Protein AF-A0A927TUS0-F1 (afdb_monomer)

Structure (mmCIF, N/CA/C/O backbone):
data_AF-A0A927TUS0-F1
#
_entry.id   AF-A0A927TUS0-F1
#
loop_
_atom_site.group_PDB
_atom_site.id
_atom_site.type_symbol
_atom_site.label_atom_id
_atom_site.label_alt_id
_atom_site.label_comp_id
_atom_site.label_asym_id
_atom_site.label_entity_id
_atom_site.label_seq_id
_atom_site.pdbx_PDB_ins_code
_atom_site.Cartn_x
_atom_site.Cartn_y
_atom_site.Cartn_z
_atom_site.occupancy
_atom_site.B_iso_or_equiv
_atom_site.auth_seq_id
_atom_site.auth_comp_id
_atom_site.auth_asym_id
_atom_site.auth_atom_id
_atom_site.pdbx_PDB_model_num
ATOM 1 N N . MET A 1 1 ? 48.363 50.286 30.017 1.00 41.25 1 MET A N 1
ATOM 2 C CA . MET A 1 1 ? 48.767 49.028 30.681 1.00 41.25 1 MET A CA 1
ATOM 3 C C . MET A 1 1 ? 47.650 48.026 30.385 1.00 41.25 1 MET A C 1
ATOM 5 O O . MET A 1 1 ? 46.526 48.368 30.711 1.00 41.25 1 MET A O 1
ATOM 9 N N . LYS A 1 2 ? 47.806 46.929 29.614 1.00 38.94 2 LYS A N 1
ATOM 10 C CA . LYS A 1 2 ? 48.959 46.005 29.421 1.00 38.94 2 LYS A CA 1
ATOM 11 C C . LYS A 1 2 ? 49.499 45.552 30.784 1.00 38.94 2 LYS A C 1
ATOM 13 O O . LYS A 1 2 ? 49.873 46.431 31.549 1.00 38.94 2 LYS A O 1
ATOM 18 N N . ILE A 1 3 ? 49.524 44.276 31.170 1.00 37.28 3 ILE A N 1
ATOM 19 C CA . ILE A 1 3 ? 49.937 43.021 30.487 1.00 37.28 3 ILE A CA 1
ATOM 20 C C . ILE A 1 3 ? 48.957 41.899 30.956 1.00 37.28 3 ILE A C 1
ATOM 22 O O . ILE A 1 3 ? 48.516 41.985 32.097 1.00 37.28 3 ILE A O 1
ATOM 26 N N . GLU A 1 4 ? 48.368 41.000 30.147 1.00 37.88 4 GLU A N 1
ATOM 27 C CA . GLU A 1 4 ? 48.890 39.886 29.302 1.00 37.88 4 GLU A CA 1
ATOM 28 C C . GLU A 1 4 ? 49.283 38.589 30.069 1.00 37.88 4 GLU A C 1
ATOM 30 O O . GLU A 1 4 ? 49.664 38.667 31.233 1.00 37.88 4 GLU A O 1
ATOM 35 N N . HIS A 1 5 ? 49.210 37.437 29.366 1.00 38.88 5 HIS A N 1
ATOM 36 C CA . HIS A 1 5 ? 49.518 36.031 29.754 1.00 38.88 5 HIS A CA 1
ATOM 37 C C . HIS A 1 5 ? 48.370 35.188 30.380 1.00 38.88 5 HIS A C 1
ATOM 39 O O . HIS A 1 5 ? 47.632 35.704 31.215 1.00 38.88 5 HIS A O 1
ATOM 45 N N . ASP A 1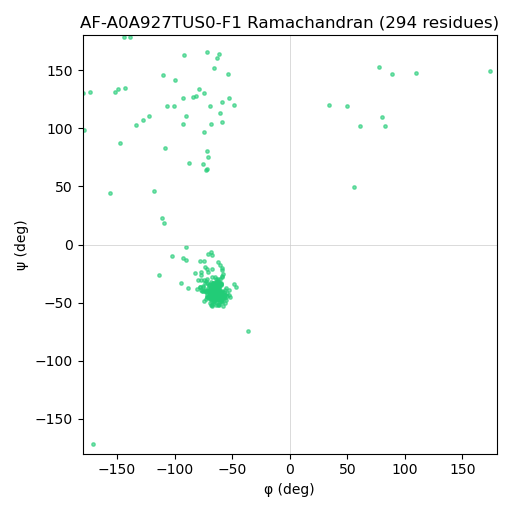 6 ? 48.235 33.858 30.193 1.00 40.72 6 ASP A N 1
ATOM 46 C CA . ASP A 1 6 ? 48.424 32.897 29.057 1.00 40.72 6 ASP A CA 1
ATOM 47 C C . ASP A 1 6 ? 48.223 31.450 29.608 1.00 40.72 6 ASP A C 1
ATOM 49 O O . ASP A 1 6 ? 48.529 31.228 30.777 1.00 40.72 6 ASP A O 1
ATOM 53 N N . VAL A 1 7 ? 47.752 30.377 28.940 1.00 39.56 7 VAL A N 1
ATOM 54 C CA . VAL A 1 7 ? 47.061 30.085 27.647 1.00 39.56 7 VAL A CA 1
ATOM 55 C C . VAL A 1 7 ? 45.967 29.000 27.949 1.00 39.56 7 VAL A C 1
ATOM 57 O O . VAL A 1 7 ? 45.834 28.608 29.103 1.00 39.56 7 VAL A O 1
ATOM 60 N N . ASN A 1 8 ? 45.092 28.455 27.080 1.00 34.91 8 ASN A N 1
ATOM 61 C CA . ASN A 1 8 ? 45.304 27.634 25.865 1.00 34.91 8 ASN A CA 1
ATOM 62 C C . ASN A 1 8 ? 43.925 27.276 25.230 1.00 34.91 8 ASN A C 1
ATOM 64 O O . ASN A 1 8 ? 43.075 26.751 25.953 1.00 34.91 8 ASN A O 1
ATOM 68 N N . PRO A 1 9 ? 43.683 27.462 23.915 1.00 43.25 9 PRO A N 1
ATOM 69 C CA . PRO A 1 9 ? 42.468 26.986 23.242 1.00 43.25 9 PRO A CA 1
ATOM 70 C C . PRO A 1 9 ? 42.669 25.666 22.467 1.00 43.25 9 PRO A C 1
ATOM 72 O O . PRO A 1 9 ? 43.677 25.462 21.788 1.00 43.25 9 PRO A O 1
ATOM 75 N N . ILE A 1 10 ? 41.666 24.783 22.514 1.00 35.59 10 ILE A N 1
ATOM 76 C CA . ILE A 1 10 ? 41.623 23.530 21.739 1.00 35.59 10 ILE A CA 1
ATOM 77 C C . ILE A 1 10 ? 41.321 23.842 20.264 1.00 35.59 10 ILE A C 1
ATOM 79 O O . ILE A 1 10 ? 40.367 24.552 19.954 1.00 35.59 10 ILE A O 1
ATOM 83 N N . LYS A 1 11 ? 42.122 23.288 19.346 1.00 33.72 11 LYS A N 1
ATOM 84 C CA . LYS A 1 11 ? 41.927 23.429 17.895 1.00 33.72 11 LYS A CA 1
ATOM 85 C C . LYS A 1 11 ? 40.923 22.403 17.365 1.00 33.72 11 LYS A C 1
ATOM 87 O O . LYS A 1 11 ? 41.162 21.207 17.491 1.00 33.72 11 LYS A O 1
ATOM 92 N N . LEU A 1 12 ? 39.903 22.870 16.648 1.00 32.81 12 LEU A N 1
ATOM 93 C CA . LEU A 1 12 ? 39.217 22.100 15.606 1.00 32.81 12 LEU A CA 1
ATOM 94 C C . LEU A 1 12 ? 39.059 22.996 14.374 1.00 32.81 12 LEU A C 1
ATOM 96 O O . LEU A 1 12 ? 38.229 23.899 14.346 1.00 32.81 12 LEU A O 1
ATOM 100 N N . SER A 1 13 ? 39.911 22.769 13.377 1.00 31.75 13 SER A N 1
ATOM 101 C CA . SER A 1 13 ? 39.894 23.459 12.086 1.00 31.75 13 SER A CA 1
ATOM 102 C C . SER A 1 13 ? 39.238 22.569 11.036 1.00 31.75 13 SER A C 1
ATOM 104 O O . SER A 1 13 ? 39.762 21.494 10.744 1.00 31.75 13 SER A O 1
ATOM 106 N N . GLY A 1 14 ? 38.132 23.029 10.454 1.00 30.41 14 GLY A N 1
ATOM 107 C CA . GLY A 1 14 ? 37.506 22.410 9.290 1.00 30.41 14 GLY A CA 1
ATOM 108 C C . GLY A 1 14 ? 37.407 23.409 8.143 1.00 30.41 14 GLY A C 1
ATOM 109 O O . GLY A 1 14 ? 36.618 24.344 8.222 1.00 30.41 14 GLY A O 1
ATOM 110 N N . THR A 1 15 ? 38.189 23.184 7.090 1.00 31.98 15 THR A N 1
ATOM 111 C CA . THR A 1 15 ? 38.029 23.777 5.754 1.00 31.98 15 THR A CA 1
ATOM 112 C C . THR A 1 15 ? 38.602 22.794 4.733 1.00 31.98 15 THR A C 1
ATOM 114 O O . THR A 1 15 ? 39.702 22.277 4.925 1.00 31.98 15 THR A O 1
ATOM 117 N N . GLU A 1 16 ? 37.842 22.513 3.677 1.00 35.75 16 GLU A N 1
ATOM 118 C CA . GLU A 1 16 ? 38.237 21.641 2.557 1.00 35.75 16 GLU A CA 1
ATOM 119 C C . GLU A 1 16 ? 39.303 22.331 1.669 1.00 35.75 16 GLU A C 1
ATOM 121 O O . GLU A 1 16 ? 39.507 23.544 1.796 1.00 35.75 16 GLU A O 1
ATOM 126 N N . PRO A 1 17 ? 40.005 21.597 0.778 1.00 37.69 17 PRO A N 1
ATOM 127 C CA . PRO A 1 17 ? 39.433 21.356 -0.555 1.00 37.69 17 PRO A CA 1
ATOM 128 C C . PRO A 1 17 ? 39.723 19.963 -1.167 1.00 37.69 17 PRO A C 1
ATOM 130 O O . PRO A 1 17 ? 40.400 19.115 -0.591 1.00 37.69 17 PRO A O 1
ATOM 133 N N . GLN A 1 18 ? 39.164 19.750 -2.361 1.00 33.88 18 GLN A N 1
ATOM 134 C CA . GLN A 1 18 ? 39.181 18.522 -3.170 1.00 33.88 18 GLN A CA 1
ATOM 135 C C . GLN A 1 18 ? 40.576 18.111 -3.682 1.00 33.88 18 GLN A C 1
ATOM 137 O O . GLN A 1 18 ? 41.369 18.987 -4.005 1.00 33.88 18 GLN A O 1
ATOM 142 N N . GLU A 1 19 ? 40.809 16.806 -3.913 1.00 29.05 19 GLU A N 1
ATOM 143 C CA . GLU A 1 19 ? 41.165 16.261 -5.246 1.00 29.05 19 GLU A CA 1
ATOM 144 C C . GLU A 1 19 ? 41.166 14.705 -5.298 1.00 29.05 19 GLU A C 1
ATOM 146 O O . GLU A 1 19 ? 40.601 14.047 -4.427 1.00 29.05 19 GLU A O 1
ATOM 151 N N . LYS A 1 20 ? 41.644 14.122 -6.409 1.00 33.03 20 LYS A N 1
ATOM 152 C CA . LYS A 1 20 ? 41.186 12.850 -7.006 1.00 33.03 20 LYS A CA 1
ATOM 153 C C . LYS A 1 20 ? 41.939 11.580 -6.556 1.00 33.03 20 LYS A C 1
ATOM 155 O O . LYS A 1 20 ? 43.127 11.617 -6.257 1.00 33.03 20 LYS A O 1
ATOM 160 N N . SER A 1 21 ? 41.280 10.444 -6.833 1.00 30.42 21 SER A N 1
ATOM 161 C CA . SER A 1 21 ? 41.826 9.221 -7.474 1.00 30.42 21 SER A CA 1
ATOM 162 C C . SER A 1 21 ? 42.024 7.928 -6.652 1.00 30.42 21 SER A C 1
ATOM 164 O O . SER A 1 21 ? 42.344 7.931 -5.471 1.00 30.42 21 SER A O 1
ATOM 166 N N . VAL A 1 22 ? 41.840 6.816 -7.384 1.00 37.53 22 VAL A N 1
ATOM 167 C CA . VAL A 1 22 ? 42.207 5.407 -7.123 1.00 37.53 22 VAL A CA 1
ATOM 168 C C . VAL A 1 22 ? 41.611 4.697 -5.893 1.00 37.53 22 VAL A C 1
ATOM 170 O O . VAL A 1 22 ? 42.151 4.728 -4.791 1.00 37.53 22 VAL A O 1
ATOM 173 N N . ARG A 1 23 ? 40.595 3.856 -6.145 1.00 29.20 23 ARG A N 1
ATOM 174 C CA . ARG A 1 23 ? 40.399 2.582 -5.426 1.00 29.20 23 ARG A CA 1
ATOM 175 C C . ARG A 1 23 ? 39.768 1.561 -6.384 1.00 29.20 23 ARG A C 1
ATOM 177 O O . ARG A 1 23 ? 38.582 1.630 -6.666 1.00 29.20 23 ARG A O 1
ATOM 184 N N . ALA A 1 24 ? 40.595 0.844 -7.138 1.00 30.86 24 ALA A N 1
ATOM 185 C CA . ALA A 1 24 ? 41.234 -0.420 -6.755 1.00 30.86 24 ALA A CA 1
ATOM 186 C C . ALA A 1 24 ? 40.303 -1.620 -6.972 1.00 30.86 24 ALA A C 1
ATOM 188 O O . ALA A 1 24 ? 39.420 -1.917 -6.170 1.00 30.86 24 ALA A O 1
ATOM 189 N N . GLU A 1 25 ? 40.572 -2.318 -8.072 1.00 35.88 25 GLU A N 1
ATOM 190 C CA . GLU A 1 25 ? 40.202 -3.710 -8.289 1.00 35.88 25 GLU A CA 1
ATOM 191 C C . GLU A 1 25 ? 40.699 -4.553 -7.103 1.00 35.88 25 GLU A C 1
ATOM 193 O O . GLU A 1 25 ? 41.888 -4.508 -6.794 1.00 35.88 25 GLU A O 1
ATOM 198 N N . GLN A 1 26 ? 39.814 -5.317 -6.452 1.00 35.44 26 GLN A N 1
ATOM 199 C CA . GLN A 1 26 ? 40.146 -6.541 -5.700 1.00 35.44 26 GLN A CA 1
ATOM 200 C C . GLN A 1 26 ? 38.877 -7.181 -5.115 1.00 35.44 26 GLN A C 1
ATOM 202 O O . GLN A 1 26 ? 38.383 -6.789 -4.063 1.00 35.44 26 GLN A O 1
ATOM 207 N N . SER A 1 27 ? 38.353 -8.198 -5.800 1.00 31.94 27 SER A N 1
ATOM 208 C CA . SER A 1 27 ? 37.476 -9.227 -5.207 1.00 31.94 27 SER A CA 1
ATOM 209 C C . SER A 1 27 ? 37.512 -10.528 -6.023 1.00 31.94 27 SER A C 1
ATOM 211 O O . SER A 1 27 ? 36.499 -11.169 -6.285 1.00 31.94 27 SER A O 1
ATOM 213 N N . ALA A 1 28 ? 38.720 -10.941 -6.415 1.00 36.88 28 ALA A N 1
ATOM 214 C CA . ALA A 1 28 ? 38.977 -12.282 -6.931 1.00 36.88 28 ALA A CA 1
ATOM 215 C C . ALA A 1 28 ? 39.277 -13.243 -5.764 1.00 36.88 28 ALA A C 1
ATOM 217 O O . ALA A 1 28 ? 40.416 -13.670 -5.579 1.00 36.88 28 ALA A O 1
ATOM 218 N N . GLU A 1 29 ? 38.264 -13.570 -4.956 1.00 35.31 29 GLU A N 1
ATOM 219 C CA . GLU A 1 29 ? 38.376 -14.656 -3.975 1.00 35.31 29 GLU A CA 1
ATOM 220 C C . GLU A 1 29 ? 37.926 -15.985 -4.588 1.00 35.31 29 GLU A C 1
ATOM 222 O O . GLU A 1 29 ? 36.751 -16.227 -4.867 1.00 35.31 29 GLU A O 1
ATOM 227 N N . ASN A 1 30 ? 38.902 -16.870 -4.789 1.00 39.16 30 ASN A N 1
ATOM 228 C CA . ASN A 1 30 ? 38.675 -18.239 -5.228 1.00 39.16 30 ASN A CA 1
ATOM 229 C C . ASN A 1 30 ? 37.989 -19.046 -4.117 1.00 39.16 30 ASN A C 1
ATOM 231 O O . ASN A 1 30 ? 38.590 -19.286 -3.071 1.00 39.16 30 ASN A O 1
ATOM 235 N N . ASN A 1 31 ? 36.789 -19.566 -4.377 1.00 37.75 31 ASN A N 1
ATOM 236 C CA . ASN A 1 31 ? 36.214 -20.640 -3.569 1.00 37.75 31 ASN A CA 1
ATOM 237 C C . ASN A 1 31 ? 35.783 -21.809 -4.464 1.00 37.75 31 ASN A C 1
ATOM 239 O O . ASN A 1 31 ? 34.797 -21.732 -5.200 1.00 37.75 31 ASN A O 1
ATOM 243 N N . SER A 1 32 ? 36.550 -22.898 -4.410 1.00 43.59 32 SER A N 1
ATOM 244 C CA . SER A 1 32 ? 36.347 -24.126 -5.180 1.00 43.59 32 SER A CA 1
ATOM 245 C C . SER A 1 32 ? 35.196 -24.973 -4.620 1.00 43.59 32 SER A C 1
ATOM 247 O O . SER A 1 32 ? 35.382 -26.069 -4.095 1.00 43.59 32 SER A O 1
ATOM 249 N N . GLY A 1 33 ? 33.967 -24.477 -4.767 1.00 37.91 33 GLY A N 1
ATOM 250 C CA . GLY A 1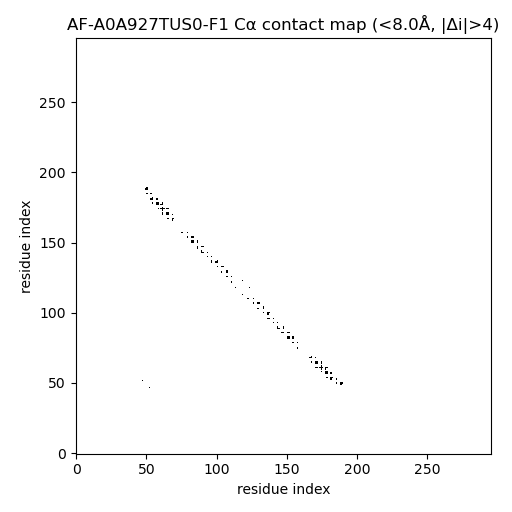 33 ? 32.740 -25.215 -4.469 1.00 37.91 33 GLY A CA 1
ATOM 251 C C . GLY A 1 33 ? 32.021 -25.626 -5.751 1.00 37.91 33 GLY A C 1
ATOM 252 O O . GLY A 1 33 ? 31.588 -24.763 -6.509 1.00 37.91 33 GLY A O 1
ATOM 253 N N . ASN A 1 34 ? 31.848 -26.932 -5.979 1.00 51.28 34 ASN A N 1
ATOM 254 C CA . ASN A 1 34 ? 31.237 -27.500 -7.190 1.00 51.28 34 ASN A CA 1
ATOM 255 C C . ASN A 1 34 ? 29.706 -27.268 -7.252 1.00 51.28 34 ASN A C 1
ATOM 257 O O . ASN A 1 34 ? 28.903 -28.197 -7.164 1.00 51.28 34 ASN A O 1
ATOM 261 N N . LYS A 1 35 ? 29.290 -26.002 -7.359 1.00 48.16 35 LYS A N 1
ATOM 262 C CA . LYS A 1 35 ? 27.913 -25.584 -7.636 1.00 48.16 35 LYS A CA 1
ATOM 263 C C . LYS A 1 35 ? 27.760 -25.411 -9.143 1.00 48.16 35 LYS A C 1
ATOM 265 O O . LYS A 1 35 ? 28.489 -24.633 -9.749 1.00 48.16 35 LYS A O 1
ATOM 270 N N . LYS A 1 36 ? 26.768 -26.080 -9.739 1.00 55.09 36 LYS A N 1
ATOM 271 C CA . LYS A 1 36 ? 26.315 -25.763 -11.101 1.00 55.09 36 LYS A CA 1
ATOM 272 C C . LYS A 1 36 ? 25.861 -24.304 -11.115 1.00 55.09 36 LYS A C 1
ATOM 274 O O . LYS A 1 36 ? 24.800 -23.997 -10.575 1.00 55.09 36 LYS A O 1
ATOM 279 N N . ILE A 1 37 ? 26.662 -23.415 -11.698 1.00 58.50 37 ILE A N 1
ATOM 280 C CA . ILE A 1 37 ? 26.290 -22.010 -11.833 1.00 58.50 37 ILE A CA 1
ATOM 281 C C . ILE A 1 37 ? 25.246 -21.928 -12.945 1.00 58.50 37 ILE A C 1
ATOM 283 O O . ILE A 1 37 ? 25.570 -21.918 -14.131 1.00 58.50 37 ILE A O 1
ATOM 287 N N . SER A 1 38 ? 23.972 -21.906 -12.560 1.00 61.09 38 SER A N 1
ATOM 288 C CA . SER A 1 38 ? 22.878 -21.551 -13.456 1.00 61.09 38 SER A CA 1
ATOM 289 C C . SER A 1 38 ? 22.947 -20.049 -13.733 1.00 61.09 38 SER A C 1
ATOM 291 O O . SER A 1 38 ? 22.253 -19.257 -13.095 1.00 61.09 38 SER A O 1
ATOM 293 N N . PHE A 1 39 ? 23.827 -19.651 -14.652 1.00 50.50 39 PHE A N 1
ATOM 294 C CA . PHE A 1 39 ? 23.873 -18.283 -15.153 1.00 50.50 39 PHE A CA 1
ATOM 295 C C . PHE A 1 39 ? 22.531 -17.958 -15.816 1.00 50.50 39 PHE A C 1
ATOM 297 O O . PHE A 1 39 ? 22.171 -18.540 -16.840 1.00 50.50 39 PHE A O 1
ATOM 304 N N . PHE A 1 40 ? 21.779 -17.031 -15.224 1.00 57.44 40 PHE A N 1
ATOM 305 C CA . PHE A 1 40 ? 20.583 -16.485 -15.851 1.00 57.44 40 PHE A CA 1
ATOM 306 C C . PHE A 1 40 ? 21.011 -15.647 -17.061 1.00 57.44 40 PHE A C 1
ATOM 308 O O . PHE A 1 40 ? 21.507 -14.530 -16.912 1.00 57.44 40 PHE A O 1
ATOM 315 N N . ALA A 1 41 ? 20.833 -16.199 -18.263 1.00 58.69 41 ALA A N 1
ATOM 316 C CA . ALA A 1 41 ? 21.299 -15.589 -19.509 1.00 58.69 41 ALA A CA 1
ATOM 317 C C . ALA A 1 41 ? 20.689 -14.201 -19.792 1.00 58.69 41 ALA A C 1
ATOM 319 O O . ALA A 1 41 ? 21.261 -13.433 -20.557 1.00 58.69 41 ALA A O 1
ATOM 320 N N . GLY A 1 42 ? 19.576 -13.845 -19.137 1.00 56.03 42 GLY A N 1
ATOM 321 C CA . GLY A 1 42 ? 18.969 -12.516 -19.236 1.00 56.03 42 GLY A CA 1
ATOM 322 C C . GLY A 1 42 ? 19.776 -11.376 -18.597 1.00 56.03 42 GLY A C 1
ATOM 323 O O . GLY A 1 42 ? 19.389 -10.229 -18.773 1.00 56.03 42 GLY A O 1
ATOM 324 N N . ASN A 1 43 ? 20.880 -11.660 -17.889 1.00 53.31 43 ASN A N 1
ATOM 325 C CA . ASN A 1 43 ? 21.802 -10.639 -17.362 1.00 53.31 43 ASN A CA 1
ATOM 326 C C . ASN A 1 43 ? 23.166 -10.615 -18.089 1.00 53.31 43 ASN A C 1
ATOM 328 O O . ASN A 1 43 ? 24.161 -10.129 -17.551 1.00 53.31 43 ASN A O 1
ATOM 332 N N . LEU A 1 44 ? 23.246 -11.186 -19.296 1.00 57.62 44 LEU A N 1
ATOM 333 C CA . LEU A 1 44 ? 24.443 -11.121 -20.134 1.00 57.62 44 LEU A CA 1
ATOM 334 C C . LEU A 1 44 ? 24.332 -9.923 -21.087 1.00 57.62 44 LEU A C 1
ATOM 336 O O . LEU A 1 44 ? 23.627 -9.984 -22.093 1.00 57.62 44 LEU A O 1
ATOM 340 N N . ASN A 1 45 ? 25.059 -8.843 -20.784 1.00 53.88 45 ASN A N 1
ATOM 341 C CA . ASN A 1 45 ? 25.164 -7.654 -21.640 1.00 53.88 45 ASN A CA 1
ATOM 342 C C . ASN A 1 45 ? 26.034 -7.917 -22.885 1.00 53.88 45 ASN A C 1
ATOM 344 O O . ASN A 1 45 ? 27.071 -7.285 -23.090 1.00 53.88 45 ASN A O 1
ATOM 348 N N . PHE A 1 46 ? 25.590 -8.826 -23.754 1.00 48.31 46 PHE A N 1
ATOM 349 C CA . PHE A 1 46 ? 26.109 -8.976 -25.113 1.00 48.31 46 PHE A CA 1
ATOM 350 C C . PHE A 1 46 ? 25.659 -7.790 -25.979 1.00 48.31 46 PHE A C 1
ATOM 352 O O . PHE A 1 46 ? 24.739 -7.914 -26.778 1.00 48.31 46 PHE A O 1
ATOM 359 N N . GLY A 1 47 ? 26.282 -6.625 -25.780 1.00 53.06 47 GLY A N 1
ATOM 360 C CA . GLY A 1 47 ? 26.116 -5.461 -26.655 1.00 53.06 47 GLY A CA 1
ATOM 361 C C . GLY A 1 47 ? 24.668 -4.997 -26.840 1.00 53.06 47 GLY A C 1
ATOM 362 O O . GLY A 1 47 ? 24.252 -4.799 -27.975 1.00 53.06 47 GLY A O 1
ATOM 363 N N . GLN A 1 48 ? 23.906 -4.826 -25.750 1.00 59.31 48 GLN A N 1
ATOM 364 C CA . GLN A 1 48 ? 22.535 -4.291 -25.809 1.00 59.31 48 GLN A CA 1
ATOM 365 C C . GLN A 1 48 ? 22.474 -3.015 -26.658 1.00 59.31 48 GLN A C 1
ATOM 367 O O . GLN A 1 48 ? 23.118 -2.008 -26.325 1.00 59.31 48 GLN A O 1
ATOM 372 N N . SER A 1 49 ? 21.663 -3.070 -27.717 1.00 77.31 49 SER A N 1
ATOM 373 C CA . SER A 1 49 ? 21.389 -1.941 -28.610 1.00 77.31 49 SER A CA 1
ATOM 374 C C . SER A 1 49 ? 20.740 -0.778 -27.848 1.00 77.31 49 SER A C 1
ATOM 376 O O . SER A 1 49 ? 20.222 -0.959 -26.736 1.00 77.31 49 SER A O 1
ATOM 378 N N . ARG A 1 50 ? 20.721 0.439 -28.417 1.00 82.81 50 ARG A N 1
ATOM 379 C CA . ARG A 1 50 ? 19.966 1.550 -27.799 1.00 82.81 50 ARG A CA 1
ATOM 380 C C . ARG A 1 50 ? 18.475 1.197 -27.725 1.00 82.81 50 ARG A C 1
ATOM 382 O O . ARG A 1 50 ? 17.822 1.538 -26.742 1.00 82.81 50 ARG A O 1
ATOM 389 N N . VAL A 1 51 ? 17.984 0.425 -28.697 1.00 86.12 51 VAL A N 1
ATOM 390 C CA . VAL A 1 51 ? 16.634 -0.160 -28.741 1.00 86.12 51 VAL A CA 1
ATOM 391 C C . VAL A 1 51 ? 16.343 -1.069 -27.543 1.00 86.12 51 VAL A C 1
ATOM 393 O O . VAL A 1 51 ? 15.295 -0.926 -26.913 1.00 86.12 51 VAL A O 1
ATOM 396 N N . ASP A 1 52 ? 17.250 -1.986 -27.193 1.00 87.56 52 ASP A N 1
ATOM 397 C CA . ASP A 1 52 ? 17.049 -2.896 -26.056 1.00 87.56 52 ASP A CA 1
ATOM 398 C C . ASP A 1 52 ? 17.017 -2.136 -24.730 1.00 87.56 52 ASP A C 1
ATOM 400 O O . ASP A 1 52 ? 16.160 -2.402 -23.886 1.00 87.56 52 ASP A O 1
ATOM 404 N N . LYS A 1 53 ? 17.901 -1.143 -24.574 1.00 89.19 53 LYS A N 1
ATOM 405 C CA . LYS A 1 53 ? 17.932 -0.262 -23.398 1.00 89.19 53 LYS A CA 1
ATOM 406 C C . LYS A 1 53 ? 16.646 0.545 -23.267 1.00 89.19 53 LYS A C 1
ATOM 408 O O . LYS A 1 53 ? 16.118 0.664 -22.168 1.00 89.19 53 LYS A O 1
ATOM 413 N N . GLU A 1 54 ? 16.115 1.077 -24.365 1.00 88.94 54 GLU A N 1
ATOM 414 C CA . GLU A 1 54 ? 14.868 1.847 -24.333 1.00 88.94 54 GLU A CA 1
ATOM 415 C C . GLU A 1 54 ? 13.661 0.964 -23.990 1.00 88.94 54 GLU A C 1
ATOM 417 O O . GLU A 1 54 ? 12.858 1.304 -23.120 1.00 88.94 54 GLU A O 1
ATOM 422 N N . ARG A 1 55 ? 13.593 -0.238 -24.576 1.00 90.56 55 ARG A N 1
ATOM 423 C CA . ARG A 1 55 ? 1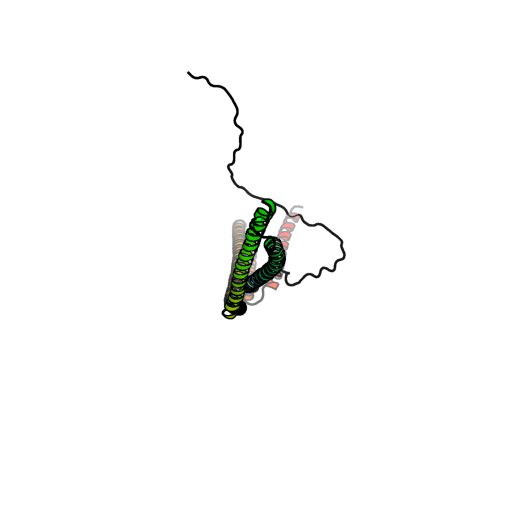2.588 -1.253 -24.228 1.00 90.56 55 ARG A CA 1
ATOM 424 C C . ARG A 1 55 ? 12.687 -1.709 -22.772 1.00 90.56 55 ARG A C 1
ATOM 426 O O . ARG A 1 55 ? 11.659 -2.015 -22.173 1.00 90.56 55 ARG A O 1
ATOM 433 N N . GLN A 1 56 ? 13.891 -1.790 -22.204 1.00 91.31 56 GLN A N 1
ATOM 434 C CA . GLN A 1 56 ? 14.094 -2.113 -20.789 1.00 91.31 56 GLN A CA 1
ATOM 435 C C . GLN A 1 56 ? 13.597 -0.988 -19.883 1.00 91.31 56 GLN A C 1
ATOM 437 O O . GLN A 1 56 ? 12.738 -1.256 -19.048 1.00 91.31 56 GLN A O 1
ATOM 442 N N . LYS A 1 57 ? 14.021 0.264 -20.109 1.00 92.12 57 LYS A N 1
ATOM 443 C CA . LYS A 1 57 ? 13.540 1.426 -19.339 1.00 92.12 57 LYS A CA 1
ATOM 444 C C . LYS A 1 57 ? 12.016 1.539 -19.345 1.00 92.12 57 LYS A C 1
ATOM 446 O O . LYS A 1 57 ? 11.418 1.776 -18.303 1.00 92.12 57 LYS A O 1
ATOM 451 N N . ALA A 1 58 ? 11.379 1.351 -20.503 1.00 94.00 58 ALA A N 1
ATOM 452 C CA . ALA A 1 58 ? 9.924 1.420 -20.620 1.00 94.00 58 ALA A CA 1
ATOM 453 C C . ALA A 1 58 ? 9.225 0.317 -19.807 1.00 94.00 58 ALA A C 1
ATOM 455 O O . ALA A 1 58 ? 8.249 0.582 -19.108 1.00 94.00 58 ALA A O 1
ATOM 456 N N . LYS A 1 59 ? 9.762 -0.911 -19.835 1.00 92.88 59 LYS A N 1
ATOM 457 C CA . LYS A 1 59 ? 9.273 -2.031 -19.013 1.00 92.88 59 LYS A CA 1
ATOM 458 C C . LYS A 1 59 ? 9.506 -1.808 -17.520 1.00 92.88 59 LYS A C 1
ATOM 460 O O . LYS A 1 59 ? 8.649 -2.173 -16.723 1.00 92.88 59 LYS A O 1
ATOM 465 N N . GLU A 1 60 ? 10.635 -1.216 -17.140 1.00 94.56 60 GLU A N 1
ATOM 466 C CA . GLU A 1 60 ? 10.933 -0.849 -15.753 1.00 94.56 60 GLU A CA 1
ATOM 467 C C . GLU A 1 60 ? 9.970 0.235 -15.257 1.00 94.56 60 GLU A C 1
ATOM 469 O O . GLU A 1 60 ? 9.330 0.033 -14.231 1.00 94.56 60 GLU A O 1
ATOM 474 N N . ALA A 1 61 ? 9.758 1.309 -16.023 1.00 94.94 61 ALA A N 1
ATOM 475 C CA . ALA A 1 61 ? 8.811 2.374 -15.689 1.00 94.94 61 ALA A CA 1
ATOM 476 C C . ALA A 1 61 ? 7.357 1.871 -15.579 1.00 94.94 61 ALA A C 1
ATOM 478 O O . ALA A 1 61 ? 6.658 2.198 -14.617 1.00 94.94 61 ALA A O 1
ATOM 479 N N . ALA A 1 62 ? 6.912 1.027 -16.518 1.00 95.31 62 ALA A N 1
ATOM 480 C CA . ALA A 1 62 ? 5.601 0.379 -16.459 1.00 95.31 62 ALA A CA 1
ATOM 481 C C . ALA A 1 62 ? 5.465 -0.517 -15.214 1.00 95.31 62 ALA A C 1
ATOM 483 O O . ALA A 1 62 ? 4.469 -0.450 -14.492 1.00 95.31 62 ALA A O 1
ATOM 484 N N . LYS A 1 63 ? 6.497 -1.314 -14.905 1.00 95.25 63 LYS A N 1
ATOM 485 C CA . LYS A 1 63 ? 6.521 -2.156 -13.706 1.00 95.25 63 LYS A CA 1
ATOM 486 C C . LYS A 1 63 ? 6.505 -1.324 -12.422 1.00 95.25 63 LYS A C 1
ATOM 488 O O . LYS A 1 63 ? 5.770 -1.667 -11.503 1.00 95.25 63 LYS A O 1
ATOM 493 N N . GLU A 1 64 ? 7.274 -0.240 -12.338 1.00 96.12 64 GLU A N 1
ATOM 494 C CA . GLU A 1 64 ? 7.301 0.640 -11.163 1.00 96.12 64 GLU A CA 1
ATOM 495 C C . GLU A 1 64 ? 5.933 1.255 -10.858 1.00 96.12 64 GLU A C 1
ATOM 497 O O . GLU A 1 64 ? 5.587 1.430 -9.686 1.00 96.12 64 GLU A O 1
ATOM 502 N N . LEU A 1 65 ? 5.147 1.567 -11.891 1.00 95.44 65 LEU A N 1
ATOM 503 C CA . LEU A 1 65 ? 3.788 2.076 -11.741 1.00 95.44 65 LEU A CA 1
ATOM 504 C C . LEU A 1 65 ? 2.862 1.021 -11.114 1.00 95.44 65 LEU A C 1
ATOM 506 O O . LEU A 1 65 ? 2.196 1.304 -10.116 1.00 95.44 65 LEU A O 1
ATOM 510 N N . VAL A 1 66 ? 2.889 -0.208 -11.635 1.00 95.12 66 VAL A N 1
ATOM 511 C CA . VAL A 1 66 ? 2.116 -1.344 -11.103 1.00 95.12 66 VAL A CA 1
ATOM 512 C C . VAL A 1 66 ? 2.574 -1.717 -9.684 1.00 95.12 66 VAL A C 1
ATOM 514 O O . VAL A 1 66 ? 1.746 -1.843 -8.783 1.00 95.12 66 VAL A O 1
ATOM 517 N N . ASP A 1 67 ? 3.887 -1.802 -9.438 1.00 96.19 67 ASP A N 1
ATOM 518 C CA . ASP A 1 67 ? 4.474 -2.073 -8.117 1.00 96.19 67 ASP A CA 1
ATOM 519 C C . ASP A 1 67 ? 4.077 -0.997 -7.086 1.00 96.19 67 ASP A C 1
ATOM 521 O O . ASP A 1 67 ? 3.928 -1.300 -5.899 1.00 96.19 67 ASP A O 1
ATOM 525 N N . ARG A 1 68 ? 3.914 0.267 -7.506 1.00 96.06 68 ARG A N 1
ATOM 526 C CA . ARG A 1 68 ? 3.474 1.372 -6.637 1.00 96.06 68 ARG A CA 1
ATOM 527 C C . ARG A 1 68 ? 2.015 1.214 -6.224 1.00 96.06 68 ARG A C 1
ATOM 529 O O . ARG A 1 68 ? 1.721 1.337 -5.035 1.00 96.06 68 ARG A O 1
ATOM 536 N N . VAL A 1 69 ? 1.122 0.917 -7.169 1.00 95.56 69 VAL A N 1
ATOM 537 C CA . VAL A 1 69 ? -0.300 0.690 -6.863 1.00 95.56 69 VAL A CA 1
ATOM 538 C C . VAL A 1 69 ? -0.481 -0.566 -6.014 1.00 95.56 69 VAL A C 1
ATOM 540 O O . VAL A 1 69 ? -1.177 -0.514 -5.002 1.00 95.56 69 VAL A O 1
ATOM 543 N N . TRP A 1 70 ? 0.225 -1.654 -6.329 1.00 95.38 70 TRP A N 1
ATOM 544 C CA . TRP A 1 70 ? 0.198 -2.880 -5.528 1.00 95.38 70 TRP A CA 1
ATOM 545 C C . TRP A 1 70 ? 0.616 -2.639 -4.069 1.00 95.38 70 TRP A C 1
ATOM 547 O O . TRP A 1 70 ? -0.028 -3.129 -3.142 1.00 95.38 70 TRP A O 1
ATOM 557 N N . LYS A 1 71 ? 1.675 -1.848 -3.838 1.00 96.06 71 LYS A N 1
ATOM 558 C CA . LYS A 1 71 ? 2.109 -1.463 -2.482 1.00 96.06 71 LYS A CA 1
ATOM 559 C C . LYS A 1 71 ? 1.067 -0.609 -1.756 1.00 96.06 71 LYS A C 1
ATOM 561 O O . LYS A 1 71 ? 0.895 -0.789 -0.553 1.00 96.06 71 LYS A O 1
ATOM 566 N N . ASN A 1 72 ? 0.378 0.287 -2.464 1.00 93.50 72 ASN A N 1
ATOM 567 C CA . ASN A 1 72 ? -0.702 1.091 -1.893 1.00 93.50 72 ASN A CA 1
ATOM 568 C C . ASN A 1 72 ? -1.879 0.202 -1.456 1.00 93.50 72 ASN A C 1
ATOM 570 O O . ASN A 1 72 ? -2.268 0.225 -0.290 1.00 93.50 72 ASN A O 1
ATOM 574 N N . ASP A 1 73 ? -2.370 -0.661 -2.349 1.00 93.00 73 ASP A N 1
ATOM 575 C CA . ASP A 1 73 ? -3.481 -1.580 -2.069 1.00 93.00 73 ASP A CA 1
ATOM 576 C C . ASP A 1 73 ? -3.152 -2.538 -0.906 1.00 93.00 73 ASP A C 1
ATOM 578 O O . ASP A 1 73 ? -3.953 -2.709 0.014 1.00 93.00 73 ASP A O 1
ATOM 582 N N . ALA A 1 74 ? -1.921 -3.065 -0.864 1.00 94.62 74 ALA A N 1
ATOM 583 C CA . ALA A 1 74 ? -1.427 -3.879 0.246 1.00 94.62 74 ALA A CA 1
ATOM 584 C C . ALA A 1 74 ? -1.364 -3.114 1.585 1.00 94.62 74 ALA A C 1
ATOM 586 O O . ALA A 1 74 ? -1.634 -3.702 2.635 1.00 94.62 74 ALA A O 1
ATOM 587 N N . SER A 1 75 ? -1.040 -1.814 1.563 1.00 95.00 75 SER A N 1
ATOM 588 C CA . SER A 1 75 ? -1.070 -0.953 2.753 1.00 95.00 75 SER A CA 1
ATOM 589 C C . SER A 1 75 ? -2.503 -0.704 3.228 1.00 95.00 75 SER A C 1
ATOM 591 O O . SER A 1 75 ? -2.782 -0.828 4.419 1.00 95.00 75 SER A O 1
ATOM 593 N N . MET A 1 76 ? -3.438 -0.431 2.311 1.00 92.50 76 MET A N 1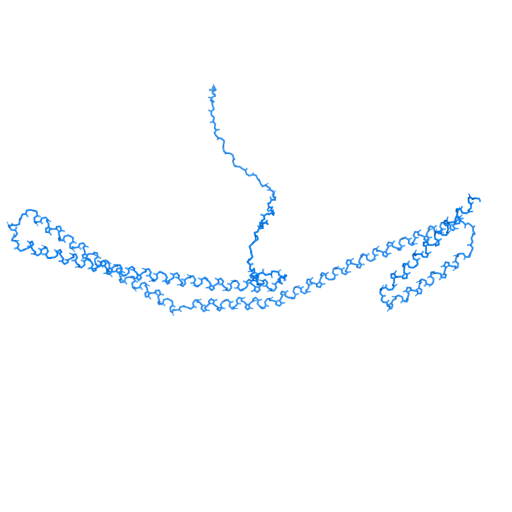
ATOM 594 C CA . MET A 1 76 ? -4.859 -0.267 2.643 1.00 92.50 76 MET A CA 1
ATOM 595 C C . MET A 1 76 ? -5.462 -1.550 3.236 1.00 92.50 76 MET A C 1
ATOM 597 O O . MET A 1 76 ? -6.249 -1.493 4.183 1.00 92.50 76 MET A O 1
ATOM 601 N N . ASP A 1 77 ? -5.073 -2.717 2.718 1.00 94.06 77 ASP A N 1
ATOM 602 C CA . ASP A 1 77 ? -5.467 -4.020 3.258 1.00 94.06 77 ASP A CA 1
ATOM 603 C C . ASP A 1 77 ? -4.874 -4.285 4.655 1.00 94.06 77 ASP A C 1
ATOM 605 O O . ASP A 1 77 ? -5.524 -4.932 5.484 1.00 94.06 77 ASP A O 1
ATOM 609 N N . ALA A 1 78 ? -3.657 -3.806 4.936 1.00 96.56 78 ALA A N 1
ATOM 610 C CA . ALA A 1 78 ? -3.047 -3.883 6.263 1.00 96.56 78 ALA A CA 1
ATOM 611 C C . ALA A 1 78 ? -3.784 -2.986 7.273 1.00 96.56 78 ALA A C 1
ATOM 613 O O . ALA A 1 78 ? -4.166 -3.463 8.344 1.00 96.56 78 ALA A O 1
ATOM 614 N N . ASP A 1 79 ? -4.085 -1.739 6.900 1.00 96.38 79 ASP A N 1
ATOM 615 C CA . ASP A 1 79 ? -4.864 -0.808 7.723 1.00 96.38 79 ASP A CA 1
ATOM 616 C C . ASP A 1 79 ? -6.268 -1.356 8.019 1.00 96.38 79 ASP A C 1
ATOM 618 O O . ASP A 1 79 ? -6.713 -1.367 9.169 1.00 96.38 79 ASP A O 1
ATOM 622 N N . ALA A 1 80 ? -6.965 -1.883 7.008 1.00 96.31 80 ALA A N 1
ATOM 623 C CA . ALA A 1 80 ? -8.289 -2.476 7.183 1.00 96.31 80 ALA A CA 1
ATOM 624 C C . ALA A 1 80 ? -8.273 -3.691 8.133 1.00 96.31 80 ALA A C 1
ATOM 626 O O . ALA A 1 80 ? -9.211 -3.875 8.920 1.00 96.31 80 ALA A O 1
ATOM 627 N N . LYS A 1 81 ? -7.205 -4.505 8.109 1.00 96.75 81 LYS A N 1
ATOM 628 C CA . LYS A 1 81 ? -6.995 -5.608 9.065 1.00 96.75 81 LYS A CA 1
ATOM 629 C C . LYS A 1 81 ? -6.746 -5.080 10.476 1.00 96.75 81 LYS A C 1
ATOM 631 O O . LYS A 1 81 ? -7.460 -5.496 11.384 1.00 96.75 81 LYS A O 1
ATOM 636 N N . ALA A 1 82 ? -5.834 -4.123 10.649 1.00 97.69 82 ALA A N 1
ATOM 637 C CA . ALA A 1 82 ? -5.520 -3.527 11.949 1.00 97.69 82 ALA A CA 1
ATOM 638 C C . ALA A 1 82 ? -6.763 -2.908 12.620 1.00 97.69 82 ALA A C 1
ATOM 640 O O . ALA A 1 82 ? -7.036 -3.164 13.793 1.00 97.69 82 ALA A O 1
ATOM 641 N N . ARG A 1 83 ? -7.588 -2.183 11.853 1.00 97.50 83 ARG A N 1
ATOM 642 C CA . ARG A 1 83 ? -8.882 -1.645 12.314 1.00 97.50 83 ARG A CA 1
ATOM 643 C C . ARG A 1 83 ? -9.872 -2.743 12.708 1.00 97.50 83 ARG A C 1
ATOM 645 O O . ARG A 1 83 ? -10.528 -2.660 13.745 1.00 97.50 83 ARG A O 1
ATOM 652 N N . THR A 1 84 ? -9.950 -3.813 11.915 1.00 96.38 84 THR A N 1
ATOM 653 C CA . THR A 1 84 ? -10.800 -4.979 12.216 1.00 96.38 84 THR A CA 1
ATOM 654 C C . THR A 1 84 ? -10.340 -5.717 13.480 1.00 96.38 84 THR A C 1
ATOM 656 O O . THR A 1 84 ? -11.171 -6.239 14.222 1.00 96.38 84 THR A O 1
ATOM 659 N N . GLU A 1 85 ? -9.036 -5.754 13.755 1.00 98.00 85 GLU A N 1
ATOM 660 C CA . GLU A 1 85 ? -8.472 -6.302 14.991 1.00 98.00 85 GLU A CA 1
ATOM 661 C C . GLU A 1 85 ? -8.730 -5.398 16.199 1.00 98.00 85 GLU A C 1
ATOM 663 O O . GLU A 1 85 ? -9.114 -5.914 17.248 1.00 98.00 85 GLU A O 1
ATOM 668 N N . ASN A 1 86 ? -8.635 -4.071 16.055 1.00 97.56 86 ASN A N 1
ATOM 669 C CA . ASN A 1 86 ? -9.030 -3.133 17.112 1.00 97.56 86 ASN A CA 1
ATOM 670 C C . ASN A 1 86 ? -10.506 -3.330 17.509 1.00 97.56 86 ASN A C 1
ATOM 672 O O . ASN A 1 86 ? -10.833 -3.514 18.678 1.00 97.56 86 ASN A O 1
ATOM 676 N N . VAL A 1 87 ? -11.400 -3.454 16.519 1.00 98.25 87 VAL A N 1
ATOM 677 C CA . VAL A 1 87 ? -12.826 -3.766 16.737 1.00 98.25 87 VAL A CA 1
ATOM 678 C C . VAL A 1 87 ? -13.055 -5.094 17.475 1.00 98.25 87 VAL A C 1
ATOM 680 O O . VAL A 1 87 ? -14.087 -5.235 18.131 1.00 98.25 87 VAL A O 1
ATOM 683 N N . LYS A 1 88 ? -12.150 -6.080 17.379 1.00 98.06 88 LYS A N 1
ATOM 684 C CA . LYS A 1 88 ? -12.239 -7.314 18.182 1.00 98.06 88 LYS A CA 1
ATOM 685 C C . LYS A 1 88 ? -11.843 -7.050 19.634 1.00 98.06 88 LYS A C 1
ATOM 687 O O . LYS A 1 88 ? -12.626 -7.381 20.517 1.00 98.06 88 LYS A O 1
ATOM 692 N N . LYS A 1 89 ? -10.710 -6.377 19.864 1.00 98.19 89 LYS A N 1
ATOM 693 C CA . LYS A 1 89 ? -10.220 -6.022 21.209 1.00 98.19 89 LYS A CA 1
ATOM 694 C C . LYS A 1 89 ? -11.252 -5.212 21.993 1.00 98.19 89 LYS A C 1
ATOM 696 O O . LYS A 1 89 ? -11.673 -5.644 23.056 1.00 98.19 89 LYS A O 1
ATOM 701 N N . LEU A 1 90 ? -11.792 -4.143 21.402 1.00 98.25 90 LEU A N 1
ATOM 702 C CA . LEU A 1 90 ? -12.839 -3.314 22.020 1.00 98.25 90 LEU A CA 1
ATOM 703 C C . LEU A 1 90 ? -14.120 -4.105 22.367 1.00 98.25 90 LEU A C 1
ATOM 705 O O . LEU A 1 90 ? -14.851 -3.742 23.289 1.00 98.25 90 LEU A O 1
ATOM 709 N N . LYS A 1 91 ? -14.428 -5.186 21.632 1.00 97.81 91 LYS A N 1
ATOM 710 C CA . LYS A 1 91 ? -15.557 -6.083 21.945 1.00 97.81 91 LYS A CA 1
ATOM 711 C C . LYS A 1 91 ? -15.239 -7.049 23.082 1.00 97.81 91 LYS A C 1
ATOM 713 O O . LYS A 1 91 ? -16.139 -7.348 23.861 1.00 97.81 91 LYS A O 1
ATOM 718 N N . GLU A 1 92 ? -14.007 -7.540 23.157 1.00 97.88 92 GLU A N 1
ATOM 719 C CA . GLU A 1 92 ? -13.517 -8.382 24.253 1.00 97.88 92 GLU A CA 1
ATOM 720 C C . GLU A 1 92 ? -13.460 -7.570 25.557 1.00 97.88 92 GLU A C 1
ATOM 722 O O . GLU A 1 92 ? -14.065 -7.974 26.547 1.00 97.88 92 GLU A O 1
ATOM 727 N N . GLU A 1 93 ? -12.900 -6.358 25.517 1.00 97.56 93 GLU A N 1
ATOM 728 C CA . GLU A 1 93 ? -12.920 -5.388 26.621 1.00 97.56 93 GLU A CA 1
ATOM 729 C C . GLU A 1 93 ? -14.346 -5.077 27.087 1.00 97.56 93 GLU A C 1
ATOM 731 O O . GLU A 1 93 ? -14.638 -5.161 28.275 1.00 97.56 93 GLU A O 1
ATOM 736 N N . ASN A 1 94 ? -15.279 -4.794 26.169 1.00 97.31 94 ASN A N 1
ATOM 737 C CA . ASN A 1 94 ? -16.679 -4.554 26.537 1.00 97.31 94 ASN A CA 1
ATOM 738 C C . ASN A 1 94 ? -17.362 -5.780 27.155 1.00 97.31 94 ASN A C 1
ATOM 740 O O . ASN A 1 94 ? -18.229 -5.628 28.015 1.00 97.31 94 ASN A O 1
ATOM 744 N N . LEU A 1 95 ? -16.987 -6.990 26.739 1.00 97.56 95 LEU A N 1
ATOM 745 C CA . LEU A 1 95 ? -17.490 -8.227 27.331 1.00 97.56 95 LEU A CA 1
ATOM 746 C C . LEU A 1 95 ? -16.937 -8.431 28.752 1.00 97.56 95 LEU A C 1
ATOM 748 O O . LEU A 1 95 ? -17.669 -8.902 29.621 1.00 97.56 95 LEU A O 1
ATOM 752 N N . ASP A 1 96 ? -15.694 -8.031 29.016 1.00 96.81 96 ASP A N 1
ATOM 753 C CA . ASP A 1 96 ? -15.107 -8.067 30.357 1.00 96.81 96 ASP A CA 1
ATOM 754 C C . ASP A 1 96 ? -15.638 -6.940 31.257 1.00 96.81 96 ASP A C 1
ATOM 756 O O . ASP A 1 96 ? -16.018 -7.207 32.398 1.00 96.81 96 ASP A O 1
ATOM 760 N N . HIS A 1 97 ? -15.821 -5.723 30.735 1.00 96.94 97 HIS A N 1
ATOM 761 C CA . HIS A 1 97 ? -16.543 -4.646 31.420 1.00 96.94 97 HIS A CA 1
ATOM 762 C C . HIS A 1 97 ? -17.971 -5.073 31.778 1.00 96.94 97 HIS A C 1
ATOM 764 O O . HIS A 1 97 ? -18.425 -4.811 32.889 1.00 96.94 97 HIS A O 1
ATOM 770 N N . ALA A 1 98 ? -18.678 -5.789 30.897 1.00 96.81 98 ALA A N 1
ATOM 771 C CA . ALA A 1 98 ? -20.012 -6.309 31.193 1.00 96.81 98 ALA A CA 1
ATOM 772 C C . ALA A 1 98 ? -20.025 -7.331 32.349 1.00 96.81 98 ALA A C 1
ATOM 774 O O . ALA A 1 98 ? -20.970 -7.324 33.140 1.00 96.81 98 ALA A O 1
ATOM 775 N N . LYS A 1 99 ? -18.982 -8.167 32.490 1.00 97.31 99 LYS A N 1
ATOM 776 C CA . LYS A 1 99 ? -18.809 -9.063 33.653 1.00 97.31 99 LYS A CA 1
ATOM 777 C C . LYS A 1 99 ? -18.539 -8.256 34.924 1.00 97.31 99 LYS A C 1
ATOM 779 O O . LYS A 1 99 ? -19.298 -8.375 35.878 1.00 97.31 99 LYS A O 1
ATOM 784 N N . MET A 1 100 ? -17.547 -7.362 34.900 1.00 96.12 100 MET A N 1
ATOM 785 C CA . MET A 1 100 ? -17.193 -6.522 36.055 1.00 96.12 100 MET A CA 1
ATOM 786 C C . MET A 1 100 ? -18.386 -5.683 36.533 1.00 96.12 100 MET A C 1
ATOM 788 O O . MET A 1 100 ? -18.680 -5.632 37.724 1.00 96.12 100 MET A O 1
ATOM 792 N N . MET A 1 101 ? -19.143 -5.081 35.609 1.00 97.06 101 MET A N 1
ATOM 793 C CA . MET A 1 101 ? -20.368 -4.345 35.931 1.00 97.06 101 MET A CA 1
ATOM 794 C C . MET A 1 101 ? -21.467 -5.225 36.533 1.00 97.06 101 MET A C 1
ATOM 796 O O . MET A 1 101 ? -22.273 -4.712 37.307 1.00 97.06 101 MET A O 1
ATOM 800 N N . LYS A 1 102 ? -21.557 -6.510 36.170 1.00 97.94 102 LYS A N 1
ATOM 801 C CA . LYS A 1 102 ? -22.513 -7.445 36.780 1.00 97.94 102 LYS A CA 1
ATOM 802 C C . LYS A 1 102 ? -22.109 -7.739 38.223 1.00 97.94 102 LYS A C 1
ATOM 804 O O . LYS A 1 102 ? -22.935 -7.573 39.114 1.00 97.94 102 LYS A O 1
ATOM 809 N N . ASP A 1 103 ? -20.850 -8.094 38.445 1.00 97.19 103 ASP A N 1
ATOM 810 C CA . ASP A 1 103 ? -20.347 -8.467 39.769 1.00 97.19 103 ASP A CA 1
ATOM 811 C C . ASP A 1 103 ? -20.418 -7.268 40.743 1.00 97.19 103 ASP A C 1
ATOM 813 O O . ASP A 1 103 ? -20.906 -7.400 41.865 1.00 97.19 103 ASP A O 1
ATOM 817 N N . ILE A 1 104 ? -20.081 -6.057 40.274 1.00 97.06 104 ILE A N 1
ATOM 818 C CA . ILE A 1 104 ? -20.247 -4.805 41.038 1.00 97.06 104 ILE A CA 1
ATOM 819 C C . ILE A 1 104 ? -21.722 -4.520 41.366 1.00 97.06 104 ILE A C 1
ATOM 821 O O . ILE A 1 104 ? -22.026 -4.062 42.466 1.00 97.06 104 ILE A O 1
ATOM 825 N N . ARG A 1 105 ? -22.667 -4.784 40.449 1.00 97.31 105 ARG A N 1
ATOM 826 C CA . ARG A 1 105 ? -24.108 -4.618 40.735 1.00 97.31 105 ARG A CA 1
ATOM 827 C C . ARG A 1 105 ? -24.592 -5.594 41.802 1.00 97.31 105 ARG A C 1
ATOM 829 O O . ARG A 1 105 ? -25.371 -5.185 42.656 1.00 97.31 105 ARG A O 1
ATOM 836 N N . GLU A 1 106 ? -24.136 -6.844 41.765 1.00 97.00 106 GLU A N 1
ATOM 837 C CA . GLU A 1 106 ? -24.476 -7.853 42.775 1.00 97.00 106 GLU A CA 1
ATOM 838 C C . GLU A 1 106 ? -23.938 -7.453 44.161 1.00 97.00 106 GLU A C 1
ATOM 840 O O . GLU A 1 106 ? -24.651 -7.583 45.159 1.00 97.00 106 GLU A O 1
ATOM 845 N N . GLU A 1 107 ? -22.735 -6.873 44.229 1.00 95.88 107 GLU A N 1
ATOM 846 C CA . GLU A 1 107 ? -22.165 -6.353 45.477 1.00 95.88 107 GLU A CA 1
ATOM 847 C C . GLU A 1 107 ? -22.880 -5.086 45.991 1.00 95.88 107 GLU A C 1
ATOM 849 O O . GLU A 1 107 ? -23.169 -4.983 47.186 1.00 95.88 107 GLU A O 1
ATOM 854 N N . ILE A 1 108 ? -23.246 -4.154 45.100 1.00 96.06 108 ILE A N 1
ATOM 855 C CA . ILE A 1 108 ? -24.083 -2.990 45.440 1.00 96.06 108 ILE A CA 1
ATOM 856 C C . ILE A 1 108 ? -25.437 -3.453 45.993 1.00 96.06 108 ILE A C 1
ATOM 858 O O . ILE A 1 108 ? -25.847 -2.976 47.047 1.00 96.06 108 ILE A O 1
ATOM 862 N N . GLU A 1 109 ? -26.112 -4.409 45.346 1.00 96.00 109 GLU A N 1
ATOM 863 C CA . GLU A 1 109 ? -27.407 -4.930 45.808 1.00 96.00 109 GLU A CA 1
ATOM 864 C C . GLU A 1 109 ? -27.291 -5.633 47.173 1.00 96.00 109 GLU A C 1
ATOM 866 O O . GLU A 1 109 ? -28.188 -5.531 48.014 1.00 96.00 109 GLU A O 1
ATOM 871 N N . ALA A 1 110 ? -26.181 -6.336 47.427 1.00 94.50 110 ALA A N 1
ATOM 872 C CA . ALA A 1 110 ? -25.908 -6.964 48.718 1.00 94.50 110 ALA A CA 1
ATOM 873 C C . ALA A 1 110 ? -25.752 -5.926 49.844 1.00 94.50 110 ALA A C 1
ATOM 875 O O . ALA A 1 110 ? -26.370 -6.077 50.899 1.00 94.50 110 ALA A O 1
ATOM 876 N N . LEU A 1 111 ? -24.993 -4.850 49.605 1.00 92.31 111 LEU A N 1
ATOM 877 C CA . LEU A 1 111 ? -24.852 -3.734 50.547 1.00 92.31 111 LEU A CA 1
ATOM 878 C C . LEU A 1 111 ? -26.152 -2.926 50.690 1.00 92.31 111 LEU A C 1
ATOM 880 O O . LEU A 1 111 ? -26.447 -2.415 51.770 1.00 92.31 111 LEU A O 1
ATOM 884 N N . GLU A 1 112 ? -26.957 -2.814 49.630 1.00 92.94 112 GLU A N 1
ATOM 885 C CA . GLU A 1 112 ? -28.202 -2.043 49.659 1.00 92.94 112 GLU A CA 1
ATOM 886 C C . GLU A 1 112 ? -29.342 -2.704 50.441 1.00 92.94 112 GLU A C 1
ATOM 888 O O . GLU A 1 112 ? -30.229 -1.996 50.919 1.00 92.94 112 GLU A O 1
ATOM 893 N N . LYS A 1 113 ? -29.270 -4.020 50.682 1.00 93.56 113 LYS A N 1
ATOM 894 C CA . LYS A 1 113 ? -30.198 -4.754 51.564 1.00 93.56 113 LYS A CA 1
ATOM 895 C C . LYS A 1 113 ? -30.074 -4.378 53.045 1.00 93.56 113 LYS A C 1
ATOM 897 O O . LYS A 1 113 ? -31.024 -4.598 53.795 1.00 93.56 113 LYS A O 1
ATOM 902 N N . VAL A 1 114 ? -28.946 -3.808 53.474 1.00 90.06 114 VAL A N 1
ATOM 903 C CA . VAL A 1 114 ? -28.783 -3.274 54.836 1.00 90.06 114 VAL A CA 1
ATOM 904 C C . VAL A 1 114 ? -29.411 -1.871 54.896 1.00 90.06 114 VAL A C 1
ATOM 906 O O . VAL A 1 114 ? -29.051 -1.028 54.070 1.00 90.06 114 VAL A O 1
ATOM 909 N N . PRO A 1 115 ? -30.319 -1.560 55.842 1.00 90.44 115 PRO A N 1
ATOM 910 C CA . PRO A 1 115 ? -30.872 -0.211 56.004 1.00 90.44 115 PRO A CA 1
ATOM 911 C C . PRO A 1 115 ? -29.785 0.860 56.160 1.00 90.44 115 PRO A C 1
ATOM 913 O O . PRO A 1 115 ? -28.737 0.605 56.753 1.00 90.44 115 PRO A O 1
ATOM 916 N N . SER A 1 116 ? -30.027 2.070 55.651 1.00 85.56 116 SER A N 1
ATOM 917 C CA . SER A 1 116 ? -29.058 3.179 55.678 1.00 85.56 116 SER A CA 1
ATOM 918 C C . SER A 1 116 ? -28.551 3.508 57.082 1.00 85.56 116 SER A C 1
ATOM 920 O O . SER A 1 116 ? -27.365 3.777 57.250 1.00 85.56 116 SER A O 1
ATOM 922 N N . GLU A 1 117 ? -29.416 3.430 58.096 1.00 87.94 117 GLU A N 1
ATOM 923 C CA . GLU A 1 117 ? -29.068 3.726 59.492 1.00 87.94 117 GLU A CA 1
ATOM 924 C C . GLU A 1 117 ? -28.226 2.615 60.145 1.00 87.94 117 GLU A C 1
ATOM 926 O O . GLU A 1 117 ? -27.661 2.824 61.216 1.00 87.94 117 GLU A O 1
ATOM 931 N N . GLN A 1 118 ? -28.158 1.431 59.525 1.00 87.69 118 GLN A N 1
ATOM 932 C CA . GLN A 1 118 ? -27.459 0.250 60.044 1.00 87.69 118 GLN A CA 1
ATOM 933 C C . GLN A 1 118 ? -26.094 0.012 59.379 1.00 87.69 118 GLN A C 1
ATOM 935 O O . GLN A 1 118 ? -25.334 -0.822 59.866 1.00 87.69 118 GLN A O 1
ATOM 940 N N . ARG A 1 119 ? -25.758 0.737 58.300 1.00 89.38 119 ARG A N 1
ATOM 941 C CA . ARG A 1 119 ? -24.457 0.612 57.620 1.00 89.38 119 ARG A CA 1
ATOM 942 C C . ARG A 1 119 ? -23.359 1.360 58.361 1.00 89.38 119 ARG A C 1
ATOM 944 O O . ARG A 1 119 ? -23.494 2.544 58.674 1.00 89.38 119 ARG A O 1
ATOM 951 N N . THR A 1 120 ? -22.229 0.691 58.534 1.00 92.88 120 THR A N 1
ATOM 952 C CA . THR A 1 120 ? -20.974 1.288 58.993 1.00 92.88 120 THR A CA 1
ATOM 953 C C . THR A 1 120 ? -20.450 2.336 58.004 1.00 92.88 120 THR A C 1
ATOM 955 O O . THR A 1 120 ? -20.782 2.336 56.817 1.00 92.88 120 THR A O 1
ATOM 958 N N . LEU A 1 121 ? -19.568 3.224 58.476 1.00 92.25 121 LEU A N 1
ATOM 959 C CA . LEU A 1 121 ? -18.902 4.211 57.617 1.00 92.25 121 LEU A CA 1
ATOM 960 C C . LEU A 1 121 ? -18.059 3.551 56.506 1.00 92.25 121 LEU A C 1
ATOM 962 O O . LEU A 1 121 ? -17.894 4.131 55.436 1.00 92.25 121 LEU A O 1
ATOM 966 N N . GLU A 1 122 ? -17.530 2.349 56.749 1.00 92.94 122 GLU A N 1
ATOM 967 C CA . GLU A 1 122 ? -16.759 1.585 55.763 1.00 92.94 122 GLU A CA 1
ATOM 968 C C . GLU A 1 122 ? -17.661 1.037 54.651 1.00 92.94 122 GLU A C 1
ATOM 970 O O . GLU A 1 122 ? -17.354 1.219 53.476 1.00 92.94 122 GLU A O 1
ATOM 975 N N . GLU A 1 123 ? -18.821 0.468 54.993 1.00 92.56 123 GLU A N 1
ATOM 976 C CA . GLU A 1 123 ? -19.814 0.008 54.009 1.00 92.56 123 GLU A CA 1
ATOM 977 C C . GLU A 1 123 ? -20.395 1.162 53.183 1.00 92.56 123 GLU A C 1
ATOM 979 O O . GLU A 1 123 ? -20.626 1.002 51.985 1.00 92.56 123 GLU A O 1
ATOM 984 N N . GLN A 1 124 ? -20.599 2.337 53.791 1.00 92.06 124 GLN A N 1
ATOM 985 C CA . GLN A 1 124 ? -21.046 3.538 53.075 1.00 92.06 124 GLN A CA 1
ATOM 986 C C . GLN A 1 124 ? -20.001 4.015 52.055 1.00 92.06 124 GLN A C 1
ATOM 988 O O . GLN A 1 124 ? -20.354 4.285 50.908 1.00 92.06 124 GLN A O 1
ATOM 993 N N . LYS A 1 125 ? -18.717 4.069 52.437 1.00 94.94 125 LYS A N 1
ATOM 994 C CA . LYS A 1 125 ? -17.618 4.410 51.515 1.00 94.94 125 LYS A CA 1
ATOM 995 C C . LYS A 1 125 ? -17.483 3.386 50.393 1.00 94.94 125 LYS A C 1
ATOM 997 O O . LYS A 1 125 ? -17.448 3.768 49.229 1.00 94.94 125 LYS A O 1
ATOM 1002 N N . LYS A 1 126 ? -17.487 2.096 50.736 1.00 95.44 126 LYS A N 1
ATOM 1003 C CA . LYS A 1 126 ? -17.382 1.001 49.768 1.00 95.44 126 LYS A CA 1
ATOM 1004 C C . LYS A 1 126 ? -18.526 1.023 48.751 1.00 95.44 126 LYS A C 1
ATOM 1006 O O . LYS A 1 126 ? -18.290 0.816 47.567 1.00 95.44 126 LYS A O 1
ATOM 1011 N N . LEU A 1 127 ? -19.756 1.308 49.185 1.00 95.38 127 LEU A N 1
ATOM 1012 C CA . LEU A 1 127 ? -20.895 1.473 48.279 1.00 95.38 127 LEU A CA 1
ATOM 1013 C C . LEU A 1 127 ? -20.665 2.608 47.270 1.00 95.38 127 LEU A C 1
ATOM 1015 O O . LEU A 1 127 ? -20.972 2.443 46.091 1.00 95.38 127 LEU A O 1
ATOM 1019 N N . GLU A 1 128 ? -20.146 3.748 47.726 1.00 95.38 128 GLU A N 1
ATOM 1020 C CA . GLU A 1 128 ? -19.865 4.896 46.861 1.00 95.38 128 GLU A CA 1
ATOM 1021 C C . GLU A 1 128 ? -18.735 4.580 45.868 1.00 95.38 128 GLU A C 1
ATOM 1023 O O . GLU A 1 128 ? -18.884 4.811 44.670 1.00 95.38 128 GLU A O 1
ATOM 1028 N N . GLU A 1 129 ? -17.652 3.949 46.330 1.00 96.38 129 GLU A N 1
ATOM 1029 C CA . GLU A 1 129 ? -16.550 3.469 45.484 1.00 96.38 129 GLU A CA 1
ATOM 1030 C C . GLU A 1 129 ? -17.040 2.492 44.400 1.00 96.38 129 GLU A C 1
ATOM 1032 O O . GLU A 1 129 ? -16.687 2.637 43.227 1.00 96.38 129 GLU A O 1
ATOM 1037 N N . LEU A 1 130 ? -17.917 1.547 44.757 1.00 97.19 130 LEU A N 1
ATOM 1038 C CA . LEU A 1 130 ? -18.541 0.617 43.811 1.00 97.19 130 LEU A CA 1
ATOM 1039 C C . LEU A 1 130 ? -19.443 1.334 42.798 1.00 97.19 130 LEU A C 1
ATOM 1041 O O . LEU A 1 130 ? -19.429 0.987 41.617 1.00 97.19 130 LEU A O 1
ATOM 1045 N N . LYS A 1 131 ? -20.204 2.352 43.218 1.00 96.81 131 LYS A N 1
ATOM 1046 C CA . LYS A 1 131 ? -21.052 3.155 42.320 1.00 96.81 131 LYS A CA 1
ATOM 1047 C C . LYS A 1 131 ? -20.226 3.983 41.337 1.00 96.81 131 LYS A C 1
ATOM 1049 O O . LYS A 1 131 ? -20.545 3.994 40.149 1.00 96.81 131 LYS A O 1
ATOM 1054 N N . VAL A 1 132 ? -19.141 4.604 41.801 1.00 97.69 132 VAL A N 1
ATOM 1055 C CA . VAL A 1 132 ? -18.184 5.330 40.950 1.00 97.69 132 VAL A CA 1
ATOM 1056 C C . VAL A 1 132 ? -17.503 4.377 39.962 1.00 97.69 132 VAL A C 1
ATOM 1058 O O . VAL A 1 132 ? -17.449 4.672 38.768 1.00 97.69 132 VAL A O 1
ATOM 1061 N N . GLY A 1 133 ? -17.051 3.204 40.421 1.00 95.88 133 GLY A N 1
ATOM 1062 C CA . GLY A 1 133 ? -16.468 2.173 39.558 1.00 95.88 133 GLY A CA 1
ATOM 1063 C C . GLY A 1 133 ? -17.449 1.662 38.497 1.00 95.88 133 GLY A C 1
ATOM 1064 O O . GLY A 1 133 ? -17.093 1.555 37.323 1.00 95.88 133 GLY A O 1
ATOM 1065 N N . LEU A 1 134 ? -18.707 1.417 38.881 1.00 97.50 134 LEU A N 1
ATOM 1066 C CA . LEU A 1 134 ? -19.773 1.016 37.962 1.00 97.50 134 LEU A CA 1
ATOM 1067 C C . LEU A 1 134 ? -20.006 2.060 36.861 1.00 97.50 134 LEU A C 1
ATOM 1069 O O . LEU A 1 134 ? -20.194 1.685 35.705 1.00 97.50 134 LEU A O 1
ATOM 1073 N N . GLU A 1 135 ? -20.003 3.352 37.199 1.00 96.75 135 GLU A N 1
ATOM 1074 C CA . GLU A 1 135 ? -20.176 4.429 36.218 1.00 96.75 135 GLU A CA 1
ATOM 1075 C C . GLU A 1 135 ? -18.967 4.549 35.279 1.00 96.75 135 GLU A C 1
ATOM 1077 O O . GLU A 1 135 ? -19.146 4.679 34.069 1.00 96.75 135 GLU A O 1
ATOM 1082 N N . GLY A 1 136 ? -17.744 4.395 35.801 1.00 97.38 136 GLY A N 1
ATOM 1083 C CA . GLY A 1 136 ? -16.524 4.361 34.989 1.00 97.38 136 GLY A CA 1
ATOM 1084 C C . GLY A 1 136 ? -16.541 3.255 33.927 1.00 97.38 136 GLY A C 1
ATOM 1085 O O . GLY A 1 136 ? -16.213 3.506 32.765 1.00 97.38 136 GLY A O 1
ATOM 1086 N N . TYR A 1 137 ? -17.002 2.050 34.283 1.00 97.31 137 TYR A N 1
ATOM 1087 C CA . TYR A 1 137 ? -17.163 0.960 33.315 1.00 97.31 137 TYR A CA 1
ATOM 1088 C C . TYR A 1 137 ? -18.272 1.222 32.284 1.00 97.31 137 TYR A C 1
ATOM 1090 O O . TYR A 1 137 ? -18.097 0.853 31.123 1.00 97.31 137 TYR A O 1
ATOM 1098 N N . LYS A 1 138 ? -19.386 1.878 32.653 1.00 97.12 138 LYS A N 1
ATOM 1099 C CA . LYS A 1 138 ? -20.427 2.273 31.680 1.00 97.12 138 LYS A CA 1
ATOM 1100 C C . LYS A 1 138 ? -19.898 3.277 30.660 1.00 97.12 138 LYS A C 1
ATOM 1102 O O . LYS A 1 138 ? -20.152 3.108 29.469 1.00 97.12 138 LYS A O 1
ATOM 1107 N N . GLU A 1 139 ? -19.179 4.303 31.117 1.00 97.25 139 GLU A N 1
ATOM 1108 C CA . GLU A 1 139 ? -18.605 5.321 30.231 1.00 97.25 139 GLU A CA 1
ATOM 1109 C C . GLU A 1 139 ? -17.571 4.689 29.293 1.00 97.25 139 GLU A C 1
ATOM 1111 O O . GLU A 1 139 ? -17.627 4.901 28.084 1.00 97.25 139 GLU A O 1
ATOM 1116 N N . SER A 1 140 ? -16.698 3.816 29.807 1.00 96.44 140 SER A N 1
ATOM 1117 C CA . SER A 1 140 ? -15.762 3.067 28.963 1.00 96.44 140 SER A CA 1
ATOM 1118 C C . SER A 1 140 ? -16.482 2.175 27.941 1.00 96.44 140 SER A C 1
ATOM 1120 O O . SER A 1 140 ? -16.140 2.213 26.761 1.00 96.44 140 SER A O 1
ATOM 1122 N N . GLU A 1 141 ? -17.533 1.444 28.332 1.00 97.38 141 GLU A N 1
ATOM 1123 C CA . GLU A 1 141 ? -18.317 0.626 27.395 1.00 97.38 141 GLU A CA 1
ATOM 1124 C C . GLU A 1 141 ? -18.999 1.483 26.305 1.00 97.38 141 GLU A C 1
ATOM 1126 O O . GLU A 1 141 ? -19.074 1.080 25.139 1.00 97.38 141 GLU A O 1
ATOM 1131 N N . TYR A 1 142 ? -19.475 2.681 26.660 1.00 97.06 142 TYR A N 1
ATOM 1132 C CA . TYR A 1 142 ? -20.065 3.652 25.736 1.00 97.06 142 TYR A CA 1
ATOM 1133 C C . TYR A 1 142 ? -19.036 4.223 24.747 1.00 97.06 142 TYR A C 1
ATOM 1135 O O . TYR A 1 142 ? -19.291 4.239 23.536 1.00 97.06 142 TYR A O 1
ATOM 1143 N N . LEU A 1 143 ? -17.857 4.625 25.229 1.00 98.00 143 LEU A N 1
ATOM 1144 C CA . LEU A 1 143 ? -16.752 5.099 24.393 1.00 98.00 143 LEU A CA 1
ATOM 1145 C C . LEU A 1 143 ? -16.264 3.998 23.442 1.00 98.00 143 LEU A C 1
ATOM 1147 O O . LEU A 1 143 ? -16.205 4.226 22.232 1.00 98.00 143 LEU A O 1
ATOM 1151 N N . ASN A 1 144 ? -16.053 2.780 23.944 1.00 98.12 144 ASN A N 1
ATOM 1152 C CA . ASN A 1 144 ? -15.672 1.621 23.136 1.00 98.12 144 ASN A CA 1
ATOM 1153 C C . ASN A 1 144 ? -16.733 1.297 22.069 1.00 98.12 144 ASN A C 1
ATOM 1155 O O . ASN A 1 144 ? -16.392 1.016 20.921 1.00 98.12 144 ASN A O 1
ATOM 1159 N N . LYS A 1 145 ? -18.037 1.386 22.385 1.00 98.00 145 LYS A N 1
ATOM 1160 C CA . LYS A 1 145 ? -19.116 1.246 21.382 1.00 98.00 145 LYS A CA 1
ATOM 1161 C C . LYS A 1 145 ? -19.018 2.315 20.291 1.00 98.00 145 LYS A C 1
ATOM 1163 O O . LYS A 1 145 ? -19.133 1.990 19.108 1.00 98.00 145 LYS A O 1
ATOM 1168 N N . LYS A 1 146 ? -18.786 3.577 20.663 1.00 98.12 146 LYS A N 1
ATOM 1169 C CA . LYS A 1 146 ? -18.611 4.691 19.718 1.00 98.12 146 LYS A CA 1
ATOM 1170 C C . LYS A 1 146 ? -17.395 4.474 18.809 1.00 98.12 146 LYS A C 1
ATOM 1172 O O . LYS A 1 146 ? -17.514 4.671 17.599 1.00 98.12 146 LYS A O 1
ATOM 1177 N N . GLU A 1 147 ? -16.272 4.017 19.357 1.00 97.81 147 GLU A N 1
ATOM 1178 C CA . GLU A 1 147 ? -15.068 3.685 18.587 1.00 97.81 147 GLU A CA 1
ATOM 1179 C C . GLU A 1 147 ? -15.306 2.495 17.647 1.00 97.81 147 GLU A C 1
ATOM 1181 O O . GLU A 1 147 ? -15.045 2.605 16.452 1.00 97.81 147 GLU A O 1
ATOM 1186 N N . ILE A 1 148 ? -15.935 1.411 18.121 1.00 98.12 148 ILE A N 1
ATOM 1187 C CA . ILE A 1 148 ? -16.366 0.282 17.278 1.00 98.12 148 ILE A CA 1
ATOM 1188 C C . ILE A 1 148 ? -17.212 0.778 16.095 1.00 98.12 148 ILE A C 1
ATOM 1190 O O . ILE A 1 148 ? -17.021 0.320 14.965 1.00 98.12 148 ILE A O 1
ATOM 1194 N N . HIS A 1 149 ? -18.150 1.705 16.307 1.00 97.75 149 HIS A N 1
ATOM 1195 C CA . HIS A 1 149 ? -18.950 2.260 15.214 1.00 97.75 149 HIS A CA 1
ATOM 1196 C C . HIS A 1 149 ? -18.111 3.079 14.222 1.00 97.75 149 HIS A C 1
ATOM 1198 O O . HIS A 1 149 ? -18.295 2.908 13.012 1.00 97.75 149 HIS A O 1
ATOM 1204 N N . ALA A 1 150 ? -17.183 3.908 14.710 1.00 98.06 150 ALA A N 1
ATOM 1205 C CA . ALA A 1 150 ? -16.275 4.703 13.883 1.00 98.06 150 ALA A CA 1
ATOM 1206 C C . ALA A 1 150 ? -15.321 3.821 13.057 1.00 98.06 150 ALA A C 1
ATOM 1208 O O . ALA A 1 150 ? -15.223 3.993 11.844 1.00 98.06 150 ALA A O 1
ATOM 1209 N N . GLU A 1 151 ? -14.703 2.812 13.669 1.00 97.75 151 GLU A N 1
ATOM 1210 C CA . GLU A 1 151 ? -13.796 1.876 12.999 1.00 97.75 151 GLU A CA 1
ATOM 1211 C C . GLU A 1 151 ? -14.503 1.050 11.917 1.00 97.75 151 GLU A C 1
ATOM 1213 O O . GLU A 1 151 ? -14.047 0.961 10.775 1.00 97.75 151 GLU A O 1
ATOM 1218 N N . ASN A 1 152 ? -15.695 0.521 12.217 1.00 97.38 152 ASN A N 1
ATOM 1219 C CA . ASN A 1 152 ? -16.504 -0.164 11.208 1.00 97.38 152 ASN A CA 1
ATOM 1220 C C . ASN A 1 152 ? -16.979 0.786 10.093 1.00 97.38 152 ASN A C 1
ATOM 1222 O O . ASN A 1 152 ? -17.241 0.334 8.978 1.00 97.38 152 ASN A O 1
ATOM 1226 N N . ALA A 1 153 ? -17.154 2.084 10.361 1.00 97.69 153 ALA A N 1
ATOM 1227 C CA . ALA A 1 153 ? -17.443 3.073 9.322 1.00 97.69 153 ALA A CA 1
ATOM 1228 C C . ALA A 1 153 ? -16.207 3.342 8.446 1.00 97.69 153 ALA A C 1
ATOM 1230 O O . ALA A 1 153 ? -16.335 3.316 7.225 1.00 97.69 153 ALA A O 1
ATOM 1231 N N . ALA A 1 154 ? -15.017 3.485 9.040 1.00 97.19 154 ALA A N 1
ATOM 1232 C CA . ALA A 1 154 ? -13.755 3.671 8.324 1.00 97.19 154 ALA A CA 1
ATOM 1233 C C . ALA A 1 154 ? -13.442 2.493 7.384 1.00 97.19 154 ALA A C 1
ATOM 1235 O O . ALA A 1 154 ? -13.220 2.706 6.194 1.00 97.19 154 ALA A O 1
ATOM 1236 N N . VAL A 1 155 ? -13.534 1.247 7.868 1.00 97.06 155 VAL A N 1
ATOM 1237 C CA . VAL A 1 155 ? -13.316 0.037 7.045 1.00 97.06 155 VAL A CA 1
ATOM 1238 C C . VAL A 1 155 ? -14.328 -0.065 5.894 1.00 97.06 155 VAL A C 1
ATOM 1240 O O . VAL A 1 155 ? -13.979 -0.468 4.783 1.00 97.06 155 VAL A O 1
ATOM 1243 N N . ARG A 1 156 ? -15.590 0.334 6.119 1.00 96.38 156 ARG A N 1
ATOM 1244 C CA . ARG A 1 156 ? -16.599 0.399 5.047 1.00 96.38 156 ARG A CA 1
ATOM 1245 C C . ARG A 1 156 ? -16.298 1.511 4.043 1.00 96.38 156 ARG A C 1
ATOM 1247 O O . ARG A 1 156 ? -16.424 1.259 2.851 1.00 96.38 156 ARG A O 1
ATOM 1254 N N . GLY A 1 157 ? -15.855 2.681 4.503 1.00 96.00 157 GLY A N 1
ATOM 1255 C CA . GLY A 1 157 ? -15.400 3.783 3.652 1.00 96.00 157 GLY A CA 1
ATOM 1256 C C . GLY A 1 157 ? -14.247 3.358 2.744 1.00 96.00 157 GLY A C 1
ATOM 1257 O O . GLY A 1 157 ? -14.378 3.440 1.529 1.00 96.00 157 GLY A O 1
ATOM 1258 N N . MET A 1 158 ? -13.183 2.779 3.312 1.00 93.44 158 MET A N 1
ATOM 1259 C CA . MET A 1 158 ? -12.044 2.230 2.559 1.00 93.44 158 MET A CA 1
ATOM 1260 C C . MET A 1 158 ? -12.489 1.259 1.456 1.00 93.44 158 MET A C 1
ATOM 1262 O O . MET A 1 158 ? -12.021 1.351 0.323 1.00 93.44 158 MET A O 1
ATOM 1266 N N . ARG A 1 159 ? -13.424 0.345 1.760 1.00 92.19 159 ARG A N 1
ATOM 1267 C CA . ARG A 1 159 ? -13.933 -0.601 0.758 1.00 92.19 159 ARG A CA 1
ATOM 1268 C C . ARG A 1 159 ? -14.846 0.049 -0.286 1.00 92.19 159 ARG A C 1
ATOM 1270 O O . ARG A 1 159 ? -14.879 -0.430 -1.410 1.00 92.19 159 ARG A O 1
ATOM 1277 N N . ILE A 1 160 ? -15.566 1.117 0.054 1.00 94.38 160 ILE A N 1
ATOM 1278 C CA . ILE A 1 160 ? -16.365 1.884 -0.912 1.00 94.38 160 ILE A CA 1
ATOM 1279 C C . ILE A 1 160 ? -15.454 2.662 -1.868 1.00 94.38 160 ILE A C 1
ATOM 1281 O O . ILE A 1 160 ? -15.696 2.620 -3.069 1.00 94.38 160 ILE A O 1
ATOM 1285 N N . GLU A 1 161 ? -14.390 3.311 -1.385 1.00 90.62 161 GLU A N 1
ATOM 1286 C CA . GLU A 1 161 ? -13.442 4.016 -2.264 1.00 90.62 161 GLU A CA 1
ATOM 1287 C C . GLU A 1 161 ? -12.720 3.047 -3.220 1.00 90.62 161 GLU A C 1
ATOM 1289 O O . GLU A 1 161 ? -12.685 3.300 -4.424 1.00 90.62 161 GLU A O 1
ATOM 1294 N N . ARG A 1 162 ? -12.278 1.873 -2.733 1.00 89.62 162 ARG A N 1
ATOM 1295 C CA . ARG A 1 162 ? -11.710 0.793 -3.577 1.00 89.62 162 ARG A CA 1
ATOM 1296 C C . ARG A 1 162 ? -12.682 0.208 -4.614 1.00 89.62 162 ARG A C 1
ATOM 1298 O O . ARG A 1 162 ? -12.243 -0.500 -5.507 1.00 89.62 162 ARG A O 1
ATOM 1305 N N . LEU A 1 163 ? -13.990 0.460 -4.500 1.00 90.38 163 LEU A N 1
ATOM 1306 C CA . LEU A 1 163 ? -14.988 0.054 -5.501 1.00 90.38 163 LEU A CA 1
ATOM 1307 C C . LEU A 1 163 ? -15.274 1.145 -6.547 1.00 90.38 163 LEU A C 1
ATOM 1309 O O . LEU A 1 163 ? -15.943 0.862 -7.538 1.00 90.38 163 LEU A O 1
ATOM 1313 N N . LYS A 1 164 ? -14.809 2.385 -6.336 1.00 92.56 164 LYS A N 1
ATOM 1314 C CA . LYS A 1 164 ? -14.960 3.487 -7.303 1.00 92.56 164 LYS A CA 1
ATOM 1315 C C . LYS A 1 164 ? -13.814 3.537 -8.308 1.00 92.56 164 LYS A C 1
ATOM 1317 O O . LYS A 1 164 ? -14.043 3.866 -9.468 1.00 92.56 164 LYS A O 1
ATOM 1322 N N . HIS A 1 165 ? -12.600 3.245 -7.849 1.00 89.25 165 HIS A N 1
ATOM 1323 C CA . HIS A 1 165 ? -11.373 3.379 -8.625 1.00 89.25 165 HIS A CA 1
ATOM 1324 C C . HIS A 1 165 ? -10.785 2.009 -8.966 1.00 89.25 165 HIS A C 1
ATOM 1326 O O . HIS A 1 165 ? -10.908 1.064 -8.190 1.00 89.25 165 HIS A O 1
ATOM 1332 N N . HIS A 1 166 ? -10.167 1.904 -10.142 1.00 91.00 166 HIS A N 1
ATOM 1333 C CA . HIS A 1 166 ? -9.609 0.659 -10.666 1.00 91.00 166 HIS A CA 1
ATOM 1334 C C . HIS A 1 166 ? -8.093 0.799 -10.854 1.00 91.00 166 HIS A C 1
ATOM 1336 O O . HIS A 1 166 ? -7.555 0.381 -11.875 1.00 91.00 166 HIS A O 1
ATOM 1342 N N . ASP A 1 167 ? -7.403 1.352 -9.851 1.00 91.69 167 ASP A N 1
ATOM 1343 C CA . ASP A 1 167 ? -6.001 1.793 -9.917 1.00 91.69 167 ASP A CA 1
ATOM 1344 C C . ASP A 1 167 ? -5.041 0.773 -10.555 1.00 91.69 167 ASP A C 1
ATOM 1346 O O . ASP A 1 167 ? -4.119 1.155 -11.267 1.00 91.69 167 ASP A O 1
ATOM 1350 N N . MET A 1 168 ? -5.238 -0.532 -10.322 1.00 92.31 168 MET A N 1
ATOM 1351 C CA . MET A 1 168 ? -4.414 -1.592 -10.925 1.00 92.31 168 MET A CA 1
ATOM 1352 C C . MET A 1 168 ? -4.649 -1.755 -12.435 1.00 92.31 168 MET A C 1
ATOM 1354 O O . MET A 1 168 ? -3.716 -2.069 -13.167 1.00 92.31 168 MET A O 1
ATOM 1358 N N . ILE A 1 169 ? -5.882 -1.558 -12.906 1.00 94.06 169 ILE A N 1
ATOM 1359 C CA . ILE A 1 169 ? -6.224 -1.559 -14.336 1.00 94.06 169 ILE A CA 1
ATOM 1360 C C . ILE A 1 169 ? -5.678 -0.284 -14.980 1.00 94.06 169 ILE A C 1
ATOM 1362 O O . ILE A 1 169 ? -5.021 -0.364 -16.013 1.00 94.06 169 ILE A O 1
ATOM 1366 N N . ASP A 1 170 ? -5.866 0.865 -14.327 1.00 94.88 170 ASP A N 1
ATOM 1367 C CA . ASP A 1 170 ? -5.386 2.161 -14.814 1.00 94.88 170 ASP A CA 1
ATOM 1368 C C . ASP A 1 170 ? -3.844 2.206 -14.881 1.00 94.88 170 ASP A C 1
ATOM 1370 O O . ASP A 1 170 ? -3.278 2.731 -15.839 1.00 94.88 170 ASP A O 1
ATOM 1374 N N . ALA A 1 171 ? -3.153 1.595 -13.910 1.00 95.38 171 ALA A N 1
ATOM 1375 C CA . ALA A 1 171 ? -1.699 1.428 -13.912 1.00 95.38 171 ALA A CA 1
ATOM 1376 C C . ALA A 1 171 ? -1.201 0.461 -14.995 1.00 95.38 171 ALA A C 1
ATOM 1378 O O . ALA A 1 171 ? -0.158 0.717 -15.594 1.00 95.38 171 ALA A O 1
ATOM 1379 N N . ASN A 1 172 ? -1.930 -0.626 -15.270 1.00 93.88 172 ASN A N 1
ATOM 1380 C CA . ASN A 1 172 ? -1.601 -1.515 -16.386 1.00 93.88 172 ASN A CA 1
ATOM 1381 C C . ASN A 1 172 ? -1.761 -0.785 -17.726 1.00 93.88 172 ASN A C 1
ATOM 1383 O O . ASN A 1 172 ? -0.845 -0.832 -18.538 1.00 93.88 172 ASN A O 1
ATOM 1387 N N . LEU A 1 173 ? -2.863 -0.050 -17.924 1.00 96.38 173 LEU A N 1
ATOM 1388 C CA . LEU A 1 173 ? -3.119 0.720 -19.145 1.00 96.38 173 LEU A CA 1
ATOM 1389 C C . LEU A 1 173 ? -2.049 1.801 -19.374 1.00 96.38 173 LEU A C 1
ATOM 1391 O O . LEU A 1 173 ? -1.471 1.875 -20.452 1.00 96.38 173 LEU A O 1
ATOM 1395 N N . GLN A 1 174 ? -1.707 2.583 -18.347 1.00 95.06 174 GLN A N 1
ATOM 1396 C CA . GLN A 1 174 ? -0.602 3.551 -18.420 1.00 95.06 174 GLN A CA 1
ATOM 1397 C C . GLN A 1 174 ? 0.757 2.868 -18.660 1.00 95.06 174 GLN A C 1
ATOM 1399 O O . GLN A 1 174 ? 1.617 3.410 -19.351 1.00 95.06 174 GLN A O 1
ATOM 1404 N N . GLY A 1 175 ? 0.965 1.667 -18.113 1.00 95.19 175 GLY A N 1
ATOM 1405 C CA . GLY A 1 175 ? 2.147 0.850 -18.387 1.00 95.19 175 GLY A CA 1
ATOM 1406 C C . GLY A 1 175 ? 2.227 0.388 -19.846 1.00 95.19 175 GLY A C 1
ATOM 1407 O O . GLY A 1 175 ? 3.305 0.427 -20.438 1.00 95.19 175 GLY A O 1
ATOM 1408 N N . GLU A 1 176 ? 1.096 -0.003 -20.437 1.00 95.06 176 GLU A N 1
ATOM 1409 C CA . GLU A 1 176 ? 0.964 -0.327 -21.863 1.00 95.06 176 GLU A CA 1
ATOM 1410 C C . GLU A 1 176 ? 1.205 0.910 -22.744 1.00 95.06 176 GLU A C 1
ATOM 1412 O O . GLU A 1 176 ? 1.973 0.832 -23.699 1.00 95.06 176 GLU A O 1
ATOM 1417 N N . GLU A 1 177 ? 0.662 2.079 -22.391 1.00 96.31 177 GLU A N 1
ATOM 1418 C CA . GLU A 1 177 ? 0.931 3.343 -23.099 1.00 96.31 177 GLU A CA 1
ATOM 1419 C C . GLU A 1 177 ? 2.428 3.712 -23.087 1.00 96.31 177 GLU A C 1
ATOM 1421 O O . GLU A 1 177 ? 2.977 4.125 -24.112 1.00 96.31 177 GLU A O 1
ATOM 1426 N N . ILE A 1 178 ? 3.117 3.525 -21.953 1.00 94.06 178 ILE A N 1
ATOM 1427 C CA . ILE A 1 178 ? 4.567 3.758 -21.828 1.00 94.06 178 ILE A CA 1
ATOM 1428 C C . ILE A 1 178 ? 5.361 2.803 -22.731 1.00 94.06 178 ILE A C 1
ATOM 1430 O O . ILE A 1 178 ? 6.308 3.234 -23.398 1.00 94.06 178 ILE A O 1
ATOM 1434 N N . THR A 1 179 ? 5.002 1.515 -22.777 1.00 92.81 179 THR A N 1
ATOM 1435 C CA . THR A 1 179 ? 5.704 0.549 -23.635 1.00 92.81 179 THR A CA 1
ATOM 1436 C C . THR A 1 179 ? 5.403 0.774 -25.115 1.00 92.81 179 THR A C 1
ATOM 1438 O O . THR A 1 179 ? 6.336 0.747 -25.915 1.00 92.81 179 THR A O 1
ATOM 1441 N N . GLU A 1 180 ? 4.165 1.106 -25.487 1.00 94.12 180 GLU A N 1
ATOM 1442 C CA . GLU A 1 180 ? 3.786 1.429 -26.867 1.00 94.12 180 GLU A CA 1
ATOM 1443 C C . GLU A 1 180 ? 4.472 2.720 -27.361 1.00 94.12 180 GLU A C 1
ATOM 1445 O O . GLU A 1 180 ? 4.944 2.791 -28.500 1.00 94.12 180 GLU A O 1
ATOM 1450 N N . ALA A 1 181 ? 4.594 3.743 -26.506 1.00 93.25 181 ALA A N 1
ATOM 1451 C CA . ALA A 1 181 ? 5.339 4.963 -26.818 1.00 93.25 181 ALA A CA 1
ATOM 1452 C C . ALA A 1 181 ? 6.831 4.675 -27.058 1.00 93.25 181 ALA A C 1
ATOM 1454 O O . ALA A 1 181 ? 7.414 5.171 -28.027 1.00 93.25 181 ALA A O 1
ATOM 1455 N N . ALA A 1 182 ? 7.443 3.826 -26.228 1.00 92.62 182 ALA A N 1
ATOM 1456 C CA . ALA A 1 182 ? 8.818 3.385 -26.436 1.00 92.62 182 ALA A CA 1
ATOM 1457 C C . ALA A 1 182 ? 8.973 2.574 -27.733 1.00 92.62 182 ALA A C 1
ATOM 1459 O O . ALA A 1 182 ? 9.918 2.806 -28.484 1.00 92.62 182 ALA A O 1
ATOM 1460 N N . GLU A 1 183 ? 8.032 1.680 -28.054 1.00 88.62 183 GLU A N 1
ATOM 1461 C CA . GLU A 1 183 ? 8.029 0.916 -29.309 1.00 88.62 183 GLU A CA 1
ATOM 1462 C C . GLU A 1 183 ? 7.911 1.808 -30.552 1.00 88.62 183 GLU A C 1
ATOM 1464 O O . GLU A 1 183 ? 8.609 1.565 -31.538 1.00 88.62 183 GLU A O 1
ATOM 1469 N N . LYS A 1 184 ? 7.122 2.888 -30.498 1.00 91.88 184 LYS A N 1
ATOM 1470 C CA . LYS A 1 184 ? 7.076 3.909 -31.561 1.00 91.88 184 LYS A CA 1
ATOM 1471 C C . LYS A 1 184 ? 8.426 4.627 -31.715 1.00 91.88 184 LYS A C 1
ATOM 1473 O O . LYS A 1 184 ? 8.875 4.849 -32.841 1.00 91.88 184 LYS A O 1
ATOM 1478 N N . ASN A 1 185 ? 9.117 4.914 -30.609 1.00 89.19 185 ASN A N 1
ATOM 1479 C CA . ASN A 1 185 ? 10.440 5.550 -30.616 1.00 89.19 185 ASN A CA 1
ATOM 1480 C C . ASN A 1 185 ? 11.570 4.634 -31.129 1.00 89.19 185 ASN A C 1
ATOM 1482 O O . ASN A 1 185 ? 12.565 5.144 -31.648 1.00 89.19 185 ASN A O 1
ATOM 1486 N N . VAL A 1 186 ? 11.424 3.301 -31.059 1.00 88.94 186 VAL A N 1
ATOM 1487 C CA . VAL A 1 186 ? 12.427 2.338 -31.568 1.00 88.94 186 VAL A CA 1
ATOM 1488 C C . VAL A 1 186 ? 12.801 2.610 -33.025 1.00 88.94 186 VAL A C 1
ATOM 1490 O O . VAL A 1 186 ? 13.976 2.529 -33.368 1.00 88.94 186 VAL A O 1
ATOM 1493 N N . ILE A 1 187 ? 11.840 2.975 -33.882 1.00 81.75 187 ILE A N 1
ATOM 1494 C CA . ILE A 1 187 ? 12.115 3.261 -35.300 1.00 81.75 187 ILE A CA 1
ATOM 1495 C C . ILE A 1 187 ? 13.058 4.465 -35.445 1.00 81.75 187 ILE A C 1
ATOM 1497 O O . ILE A 1 187 ? 13.985 4.416 -36.252 1.00 81.75 187 ILE A O 1
ATOM 1501 N N . GLY A 1 188 ? 12.861 5.515 -34.640 1.00 87.19 188 GLY A N 1
ATOM 1502 C CA . GLY A 1 188 ? 13.746 6.682 -34.607 1.00 87.19 188 GLY A CA 1
ATOM 1503 C C . GLY A 1 188 ? 15.159 6.310 -34.160 1.00 87.19 188 GLY A C 1
ATOM 1504 O O . GLY A 1 188 ? 16.121 6.639 -34.848 1.00 87.19 188 GLY A O 1
ATOM 1505 N N . ILE A 1 189 ? 15.272 5.528 -33.083 1.00 89.06 189 ILE A N 1
ATOM 1506 C CA . ILE A 1 189 ? 16.557 5.035 -32.564 1.00 89.06 189 ILE A CA 1
ATOM 1507 C C . ILE A 1 189 ? 17.293 4.189 -33.618 1.00 89.06 189 ILE A C 1
ATOM 1509 O O . ILE A 1 189 ? 18.475 4.421 -33.856 1.00 89.06 189 ILE A O 1
ATOM 1513 N N . CYS A 1 190 ? 16.607 3.275 -34.313 1.00 86.06 190 CYS A N 1
ATOM 1514 C CA . CYS A 1 190 ? 17.199 2.498 -35.409 1.00 86.06 190 CYS A CA 1
ATOM 1515 C C . CYS A 1 190 ? 17.679 3.385 -36.572 1.00 86.06 190 CYS A C 1
ATOM 1517 O O . CYS A 1 190 ? 18.710 3.104 -37.182 1.00 86.06 190 CYS A O 1
ATOM 1519 N N . MET A 1 191 ? 16.934 4.446 -36.913 1.00 85.56 191 MET A N 1
ATOM 1520 C CA . MET A 1 191 ? 17.335 5.394 -37.960 1.00 85.56 191 MET A CA 1
ATOM 1521 C C . MET A 1 191 ? 18.542 6.244 -37.548 1.00 85.56 191 MET A C 1
ATOM 1523 O O . MET A 1 191 ? 19.357 6.581 -38.405 1.00 85.56 191 MET A O 1
ATOM 1527 N N . GLU A 1 192 ? 18.666 6.593 -36.267 1.00 87.44 192 GLU A N 1
ATOM 1528 C CA . GLU A 1 192 ? 19.850 7.253 -35.708 1.00 87.44 192 GLU A CA 1
ATOM 1529 C C . GLU A 1 192 ? 21.062 6.316 -35.725 1.00 87.44 192 GLU A C 1
ATOM 1531 O O . GLU A 1 192 ? 22.072 6.671 -36.325 1.00 87.44 192 GLU A O 1
ATOM 1536 N N . GLU A 1 193 ? 20.943 5.094 -35.192 1.00 86.75 193 GLU A N 1
ATOM 1537 C CA . GLU A 1 193 ? 22.017 4.083 -35.209 1.00 86.75 193 GLU A CA 1
ATOM 1538 C C . GLU A 1 193 ? 22.506 3.788 -36.643 1.00 86.75 193 GLU A C 1
ATOM 1540 O O . GLU A 1 193 ? 23.709 3.668 -36.887 1.00 86.75 193 GLU A O 1
ATOM 1545 N N . ALA A 1 194 ? 21.596 3.729 -37.624 1.00 84.00 194 ALA A N 1
ATOM 1546 C CA . ALA A 1 194 ? 21.951 3.534 -39.030 1.00 84.00 194 ALA A CA 1
ATOM 1547 C C . ALA A 1 194 ? 22.701 4.735 -39.640 1.00 84.00 194 ALA A C 1
ATOM 1549 O O . ALA A 1 194 ? 23.642 4.533 -40.410 1.00 84.00 194 ALA A O 1
ATOM 1550 N N . LYS A 1 195 ? 22.312 5.973 -39.299 1.00 83.56 195 LYS A N 1
ATOM 1551 C CA . LYS A 1 195 ? 23.011 7.194 -39.739 1.00 83.56 195 LYS A CA 1
ATOM 1552 C C . LYS A 1 195 ? 24.387 7.313 -39.099 1.00 83.56 195 LYS A C 1
ATOM 1554 O O . LYS A 1 195 ? 25.349 7.550 -39.817 1.00 83.56 195 LYS A O 1
ATOM 1559 N N . GLU A 1 196 ? 24.483 7.095 -37.788 1.00 86.62 196 GLU A N 1
ATOM 1560 C CA . GLU A 1 196 ? 25.747 7.091 -37.042 1.00 86.62 196 GLU A CA 1
ATOM 1561 C C . GLU A 1 196 ? 26.723 6.078 -37.652 1.00 86.62 196 GLU A C 1
ATOM 1563 O O . GLU A 1 196 ? 27.882 6.406 -37.899 1.00 86.62 196 GLU A O 1
ATOM 1568 N N . LYS A 1 197 ? 26.249 4.871 -37.999 1.00 86.19 197 LYS A N 1
ATOM 1569 C CA . LYS A 1 197 ? 27.084 3.892 -38.703 1.00 86.19 197 LYS A CA 1
ATOM 1570 C C . LYS A 1 197 ? 27.530 4.391 -40.083 1.00 86.19 197 LYS A C 1
ATOM 1572 O O . LYS A 1 197 ? 28.709 4.288 -40.395 1.00 86.19 197 LYS A O 1
ATOM 1577 N N . GLN A 1 198 ? 26.625 4.933 -40.901 1.00 76.88 198 GLN A N 1
ATOM 1578 C CA . GLN A 1 198 ? 26.981 5.458 -42.228 1.00 76.88 198 GLN A CA 1
ATOM 1579 C C . GLN A 1 198 ? 27.970 6.629 -42.160 1.00 76.88 198 GLN A C 1
ATOM 1581 O O . GLN A 1 198 ? 28.837 6.739 -43.023 1.00 76.88 198 GLN A O 1
ATOM 1586 N N . GLU A 1 199 ? 27.851 7.498 -41.158 1.00 85.19 199 GLU A N 1
ATOM 1587 C CA . GLU A 1 199 ? 28.758 8.627 -40.949 1.00 85.19 199 GLU A CA 1
ATOM 1588 C C . GLU A 1 199 ? 30.153 8.154 -40.520 1.00 85.19 199 GLU A C 1
ATOM 1590 O O . GLU A 1 199 ? 31.141 8.609 -41.099 1.00 85.19 199 GLU A O 1
ATOM 1595 N N . ASN A 1 200 ? 30.229 7.174 -39.613 1.00 82.50 200 ASN A N 1
ATOM 1596 C CA . ASN A 1 200 ? 31.483 6.528 -39.215 1.00 82.50 200 ASN A CA 1
ATOM 1597 C C . ASN A 1 200 ? 32.151 5.804 -40.399 1.00 82.50 200 ASN A C 1
ATOM 1599 O O . ASN A 1 200 ? 33.304 6.098 -40.710 1.00 82.50 200 ASN A O 1
ATOM 1603 N N . ASP A 1 201 ? 31.418 4.941 -41.117 1.00 81.00 201 ASP A N 1
ATOM 1604 C CA . ASP A 1 201 ? 31.917 4.227 -42.307 1.00 81.00 201 ASP A CA 1
ATOM 1605 C C . ASP A 1 201 ? 32.479 5.226 -43.351 1.00 81.00 201 ASP A C 1
ATOM 1607 O O . ASP A 1 201 ? 33.532 5.017 -43.956 1.00 81.00 201 ASP A O 1
ATOM 1611 N N . LEU A 1 202 ? 31.789 6.355 -43.556 1.00 75.62 202 LEU A N 1
ATOM 1612 C CA . LEU A 1 202 ? 32.195 7.415 -44.483 1.00 75.62 202 LEU A CA 1
ATOM 1613 C C . LEU A 1 202 ? 33.396 8.230 -43.968 1.00 75.62 202 LEU A C 1
ATOM 1615 O O . LEU A 1 202 ? 34.189 8.719 -44.778 1.00 75.62 202 LEU A O 1
ATOM 1619 N N . GLN A 1 203 ? 33.547 8.403 -42.654 1.00 77.94 203 GLN A N 1
ATOM 1620 C CA . GLN A 1 203 ? 34.726 9.033 -42.062 1.00 77.94 203 GLN A CA 1
ATOM 1621 C C . GLN A 1 203 ? 35.962 8.138 -42.205 1.00 77.94 203 GLN A C 1
ATOM 1623 O O . GLN A 1 203 ? 36.987 8.629 -42.676 1.00 77.94 203 GLN A O 1
ATOM 1628 N N . GLU A 1 204 ? 35.853 6.838 -41.916 1.00 82.12 204 GLU A N 1
ATOM 1629 C CA . GLU A 1 204 ? 36.941 5.866 -42.109 1.00 82.12 204 GLU A CA 1
ATOM 1630 C C . GLU A 1 204 ? 37.434 5.861 -43.566 1.00 82.12 204 GLU A C 1
ATOM 1632 O O . GLU A 1 204 ? 38.634 5.977 -43.822 1.00 82.12 204 GLU A O 1
ATOM 1637 N N . ILE A 1 205 ? 36.514 5.845 -44.542 1.00 73.06 205 ILE A N 1
ATOM 1638 C CA . ILE A 1 205 ? 36.855 5.935 -45.974 1.00 73.06 205 ILE A CA 1
ATOM 1639 C C . ILE A 1 205 ? 37.568 7.258 -46.305 1.00 73.06 205 ILE A C 1
ATOM 1641 O O . ILE A 1 205 ? 38.540 7.264 -47.062 1.00 73.06 205 ILE A O 1
ATOM 1645 N N . LYS A 1 206 ? 37.118 8.392 -45.748 1.00 70.31 206 LYS A N 1
ATOM 1646 C CA . LYS A 1 206 ? 37.768 9.701 -45.955 1.00 70.31 206 LYS A CA 1
ATOM 1647 C C . LYS A 1 206 ? 39.168 9.764 -45.350 1.00 70.31 206 LYS A C 1
ATOM 1649 O O . LYS A 1 206 ? 40.021 10.453 -45.903 1.00 70.31 206 LYS A O 1
ATOM 1654 N N . GLU A 1 207 ? 39.394 9.119 -44.211 1.00 79.94 207 GLU A N 1
ATOM 1655 C CA . GLU A 1 207 ? 40.698 9.077 -43.548 1.00 79.94 207 GLU A CA 1
ATOM 1656 C C . GLU A 1 207 ? 41.665 8.168 -44.314 1.00 79.94 207 GLU A C 1
ATOM 1658 O O . GLU A 1 207 ? 42.749 8.626 -44.676 1.00 79.94 207 GLU A O 1
ATOM 1663 N N . ALA A 1 208 ? 41.229 6.967 -44.707 1.00 78.31 208 ALA A N 1
ATOM 1664 C CA . ALA A 1 208 ? 42.002 6.070 -45.566 1.00 78.31 208 ALA A CA 1
ATOM 1665 C C . ALA A 1 208 ? 42.383 6.728 -46.907 1.00 78.31 208 ALA A C 1
ATOM 1667 O O . ALA A 1 208 ? 43.547 6.699 -47.300 1.00 78.31 208 ALA A O 1
ATOM 1668 N N . ALA A 1 209 ? 41.441 7.408 -47.573 1.00 69.00 209 ALA A N 1
ATOM 1669 C CA . ALA A 1 209 ? 41.701 8.104 -48.837 1.00 69.00 209 ALA A CA 1
ATOM 1670 C C . ALA A 1 209 ? 42.647 9.314 -48.693 1.00 69.00 209 ALA A C 1
ATOM 1672 O O . ALA A 1 209 ? 43.347 9.668 -49.641 1.00 69.00 209 ALA A O 1
ATOM 1673 N N . LYS A 1 210 ? 42.691 9.971 -47.524 1.00 72.56 210 LYS A N 1
ATOM 1674 C CA . LYS A 1 210 ? 43.700 11.006 -47.230 1.00 72.56 210 LYS A CA 1
ATOM 1675 C C . LYS A 1 210 ? 45.076 10.391 -46.999 1.00 72.56 210 LYS A C 1
ATOM 1677 O O . LYS A 1 210 ? 46.063 10.942 -47.472 1.00 72.56 210 LYS A O 1
ATOM 1682 N N . GLU A 1 211 ? 45.143 9.270 -46.284 1.00 76.94 211 GLU A N 1
ATOM 1683 C CA . GLU A 1 211 ? 46.397 8.555 -46.032 1.00 76.94 211 GLU A CA 1
ATOM 1684 C C . GLU A 1 211 ? 46.991 7.980 -47.330 1.00 76.94 211 GLU A C 1
ATOM 1686 O O . GLU A 1 211 ? 48.205 7.998 -47.516 1.00 76.94 211 GLU A O 1
ATOM 1691 N N . GLU A 1 212 ? 46.144 7.506 -48.247 1.00 67.56 212 GLU A N 1
ATOM 1692 C CA . GLU A 1 212 ? 46.542 7.045 -49.580 1.00 67.56 212 GLU A CA 1
ATOM 1693 C C . GLU A 1 212 ? 47.091 8.197 -50.433 1.00 67.56 212 GLU A C 1
ATOM 1695 O O . GLU A 1 212 ? 48.227 8.112 -50.895 1.00 67.56 212 GLU A O 1
ATOM 1700 N N . LYS A 1 213 ? 46.377 9.328 -50.524 1.00 67.75 213 LYS A N 1
ATOM 1701 C CA . LYS A 1 213 ? 46.871 10.525 -51.230 1.00 67.75 213 LYS A CA 1
ATOM 1702 C C . LYS A 1 213 ? 48.181 11.066 -50.664 1.00 67.75 213 LYS A C 1
ATOM 1704 O O . LYS A 1 213 ? 49.079 11.396 -51.427 1.00 67.75 213 LYS A O 1
ATOM 1709 N N . ALA A 1 214 ? 48.336 11.095 -49.340 1.00 71.75 214 ALA A N 1
ATOM 1710 C CA . ALA A 1 214 ? 49.590 11.510 -48.713 1.00 71.75 214 ALA A CA 1
ATOM 1711 C C . ALA A 1 214 ? 50.763 10.564 -49.053 1.00 71.75 214 ALA A C 1
ATOM 1713 O O . ALA A 1 214 ? 51.912 11.001 -49.123 1.00 71.75 214 ALA A O 1
ATOM 1714 N N . LYS A 1 215 ? 50.495 9.269 -49.289 1.00 68.19 215 LYS A N 1
ATOM 1715 C CA . LYS A 1 215 ? 51.503 8.315 -49.783 1.00 68.19 215 LYS A CA 1
ATOM 1716 C C . LYS A 1 215 ? 51.817 8.537 -51.260 1.00 68.19 215 LYS A C 1
ATOM 1718 O O . LYS A 1 215 ? 52.986 8.440 -51.619 1.00 68.19 215 LYS A O 1
ATOM 1723 N N . GLU A 1 216 ? 50.821 8.841 -52.092 1.00 60.78 216 GLU A N 1
ATOM 1724 C CA . GLU A 1 216 ? 51.032 9.207 -53.500 1.00 60.78 216 GLU A CA 1
ATOM 1725 C C . GLU A 1 216 ? 51.887 10.477 -53.618 1.00 60.78 216 GLU A C 1
ATOM 1727 O O . GLU A 1 216 ? 52.940 10.428 -54.249 1.00 60.78 216 GLU A O 1
ATOM 1732 N N . GLU A 1 217 ? 51.525 11.562 -52.926 1.00 71.62 217 GLU A N 1
ATOM 1733 C CA . GLU A 1 217 ? 52.279 12.828 -52.904 1.00 71.62 217 GLU A CA 1
ATOM 1734 C C . GLU A 1 217 ? 53.738 12.623 -52.445 1.00 71.62 217 GLU A C 1
ATOM 1736 O O . GLU A 1 217 ? 54.671 13.110 -53.083 1.00 71.62 217 GLU A O 1
ATOM 1741 N N . TYR A 1 218 ? 53.967 11.823 -51.395 1.00 67.00 218 TYR A N 1
ATOM 1742 C CA . TYR A 1 218 ? 55.315 11.477 -50.915 1.00 67.00 218 TYR A CA 1
ATOM 1743 C C . TYR A 1 218 ? 56.132 10.631 -51.909 1.00 67.00 218 TYR A C 1
ATOM 1745 O O . TYR A 1 218 ? 57.362 10.736 -51.976 1.00 67.00 218 TYR A O 1
ATOM 1753 N N . LEU A 1 219 ? 55.472 9.758 -52.677 1.00 55.81 219 LEU A N 1
ATOM 1754 C CA . LEU A 1 219 ? 56.120 8.987 -53.738 1.00 55.81 219 LEU A CA 1
ATOM 1755 C C . LEU A 1 219 ? 56.446 9.876 -54.942 1.00 55.81 219 LEU A C 1
ATOM 1757 O O . LEU A 1 219 ? 57.543 9.754 -55.485 1.00 55.81 219 LEU A O 1
ATOM 1761 N N . GLU A 1 220 ? 55.559 10.798 -55.321 1.00 63.31 220 GLU A N 1
ATOM 1762 C CA . GLU A 1 220 ? 55.815 11.779 -56.380 1.00 63.31 220 GLU A CA 1
AT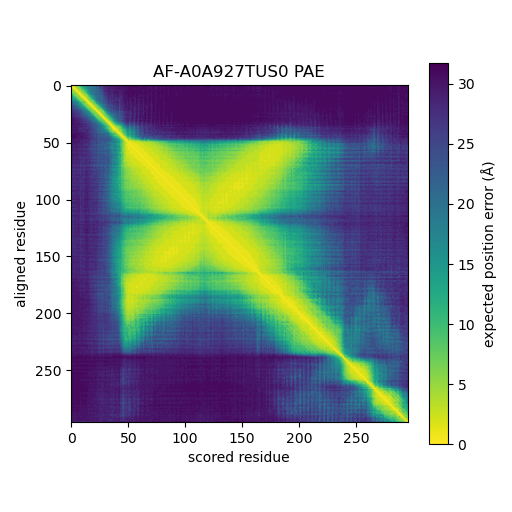OM 1763 C C . GLU A 1 220 ? 56.965 12.726 -56.016 1.00 63.31 220 GLU A C 1
ATOM 1765 O O . GLU A 1 220 ? 57.865 12.909 -56.835 1.00 63.31 220 GLU A O 1
ATOM 1770 N N . GLU A 1 221 ? 57.025 13.234 -54.778 1.00 69.69 221 GLU A N 1
ATOM 1771 C CA . GLU A 1 221 ? 58.148 14.046 -54.281 1.00 69.69 221 GLU A CA 1
ATOM 1772 C C . GLU A 1 221 ? 59.482 13.285 -54.390 1.00 69.69 221 GLU A C 1
ATOM 1774 O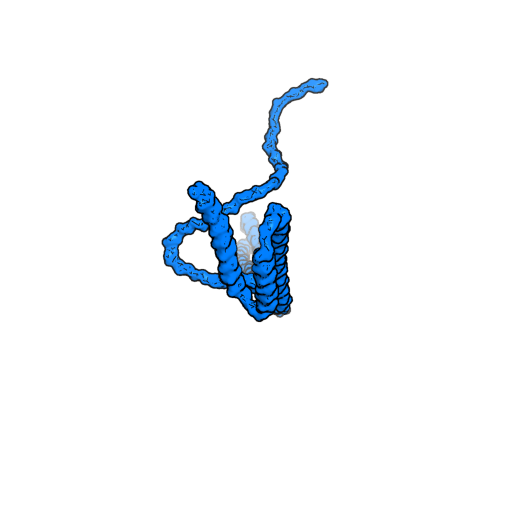 O . GLU A 1 221 ? 60.479 13.810 -54.895 1.00 69.69 221 GLU A O 1
ATOM 1779 N N . LYS A 1 222 ? 59.505 12.002 -54.002 1.00 67.81 222 LYS A N 1
ATOM 1780 C CA . LYS A 1 222 ? 60.698 11.152 -54.151 1.00 67.81 222 LYS A CA 1
ATOM 1781 C C . LYS A 1 222 ? 61.079 10.879 -55.602 1.00 67.81 222 LYS A C 1
ATOM 1783 O O . LYS A 1 222 ? 62.272 10.834 -55.905 1.00 67.81 222 LYS A O 1
ATOM 1788 N N . ILE A 1 223 ? 60.107 10.676 -56.488 1.00 59.25 223 ILE A N 1
ATOM 1789 C CA . ILE A 1 223 ? 60.355 10.466 -57.920 1.00 59.25 223 ILE A CA 1
ATOM 1790 C C . ILE A 1 223 ? 60.883 11.759 -58.557 1.00 59.25 223 ILE A C 1
ATOM 1792 O O . ILE A 1 223 ? 61.824 11.696 -59.347 1.00 59.25 223 ILE A O 1
ATOM 1796 N N . ALA A 1 224 ? 60.351 12.924 -58.176 1.00 69.06 224 ALA A N 1
ATOM 1797 C CA . ALA A 1 224 ? 60.838 14.227 -58.619 1.00 69.06 224 ALA A CA 1
ATOM 1798 C C . ALA A 1 224 ? 62.290 14.468 -58.172 1.00 69.06 224 ALA A C 1
ATOM 1800 O O . ALA A 1 224 ? 63.149 14.705 -59.019 1.00 69.06 224 ALA A O 1
ATOM 1801 N N . ALA A 1 225 ? 62.599 14.283 -56.884 1.00 71.19 225 ALA A N 1
ATOM 1802 C CA . ALA A 1 225 ? 63.961 14.416 -56.359 1.00 71.19 225 ALA A CA 1
ATOM 1803 C C . ALA A 1 225 ? 64.952 13.413 -56.992 1.00 71.19 225 ALA A C 1
ATOM 1805 O O . ALA A 1 225 ? 66.130 13.719 -57.184 1.00 71.19 225 ALA A O 1
ATOM 1806 N N . ALA A 1 226 ? 64.494 12.207 -57.353 1.00 63.22 226 ALA A N 1
ATOM 1807 C CA . ALA A 1 226 ? 65.305 11.235 -58.086 1.00 63.22 226 ALA A CA 1
ATOM 1808 C C . ALA A 1 226 ? 65.548 11.649 -59.551 1.00 63.22 226 ALA A C 1
ATOM 1810 O O . ALA A 1 226 ? 66.651 11.442 -60.062 1.00 63.22 226 ALA A O 1
ATOM 1811 N N . ARG A 1 227 ? 64.550 12.251 -60.219 1.00 60.25 227 ARG A N 1
ATOM 1812 C CA . ARG A 1 227 ? 64.680 12.813 -61.575 1.00 60.25 227 ARG A CA 1
ATOM 1813 C C . ARG A 1 227 ? 65.648 14.004 -61.586 1.00 60.25 227 ARG A C 1
ATOM 1815 O O . ARG A 1 227 ? 66.594 13.975 -62.366 1.00 60.25 227 ARG A O 1
ATOM 1822 N N . GLU A 1 228 ? 65.499 14.958 -60.667 1.00 66.44 228 GLU A N 1
ATOM 1823 C CA . GLU A 1 228 ? 66.394 16.118 -60.505 1.00 66.44 228 GLU A CA 1
ATOM 1824 C C . GLU A 1 228 ? 67.845 15.686 -60.234 1.00 66.44 228 GLU A C 1
ATOM 1826 O O . GLU A 1 228 ? 68.766 16.076 -60.948 1.00 66.44 228 GLU A O 1
ATOM 1831 N N . ARG A 1 229 ? 68.065 14.771 -59.280 1.00 59.53 229 ARG A N 1
ATOM 1832 C CA . ARG A 1 229 ? 69.408 14.246 -58.980 1.00 59.53 229 ARG A CA 1
ATOM 1833 C C . ARG A 1 229 ? 70.043 13.499 -60.161 1.00 59.53 229 ARG A C 1
ATOM 1835 O O . ARG A 1 229 ? 71.270 13.476 -60.279 1.00 59.53 229 ARG A O 1
ATOM 1842 N N . ARG A 1 230 ? 69.235 12.880 -61.029 1.00 49.53 230 ARG A N 1
ATOM 1843 C CA . ARG A 1 230 ? 69.705 12.261 -62.279 1.00 49.53 230 ARG A CA 1
ATOM 1844 C C . ARG A 1 230 ? 70.031 13.310 -63.344 1.00 49.53 230 ARG A C 1
ATOM 1846 O O . ARG A 1 230 ? 70.989 13.121 -64.086 1.00 49.53 230 ARG A O 1
ATOM 1853 N N . GLU A 1 231 ? 69.283 14.404 -63.406 1.00 54.50 231 GLU A N 1
ATOM 1854 C CA . GLU A 1 231 ? 69.549 15.534 -64.298 1.00 54.50 231 GLU A CA 1
ATOM 1855 C C . GLU A 1 231 ? 70.843 16.265 -63.902 1.00 54.50 231 GLU A C 1
ATOM 1857 O O . GLU A 1 231 ? 71.720 16.442 -64.745 1.00 54.50 231 GLU A O 1
ATOM 1862 N N . GLU A 1 232 ? 71.071 16.514 -62.607 1.00 57.22 232 GLU A N 1
ATOM 1863 C CA . GLU A 1 232 ? 72.369 16.993 -62.108 1.00 57.22 232 GLU A CA 1
ATOM 1864 C C . GLU A 1 232 ? 73.527 16.031 -62.435 1.00 57.22 232 GLU A C 1
ATOM 1866 O O . GLU A 1 232 ? 74.643 16.460 -62.739 1.00 57.22 232 GLU A O 1
ATOM 1871 N N . ALA A 1 233 ? 73.297 14.717 -62.334 1.00 50.88 233 ALA A N 1
ATOM 1872 C CA . ALA A 1 233 ? 74.302 13.718 -62.693 1.00 50.88 233 ALA A CA 1
ATOM 1873 C C . ALA A 1 233 ? 74.594 13.735 -64.204 1.00 50.88 233 ALA A C 1
ATOM 1875 O O . ALA A 1 233 ? 75.742 13.540 -64.598 1.00 50.88 233 ALA A O 1
ATOM 1876 N N . ARG A 1 234 ? 73.587 14.034 -65.035 1.00 44.72 234 ARG A N 1
ATOM 1877 C CA . ARG A 1 234 ? 73.694 14.193 -66.492 1.00 44.72 234 ARG A CA 1
ATOM 1878 C C . ARG A 1 234 ? 74.429 15.479 -66.891 1.00 44.72 234 ARG A C 1
ATOM 1880 O O . ARG A 1 234 ? 75.170 15.454 -67.866 1.00 44.72 234 ARG A O 1
ATOM 1887 N N . GLU A 1 235 ? 74.301 16.567 -66.128 1.00 50.28 235 GLU A N 1
ATOM 1888 C CA . GLU A 1 235 ? 75.147 17.763 -66.300 1.00 50.28 235 GLU A CA 1
ATOM 1889 C C . GLU A 1 235 ? 76.605 17.515 -65.881 1.00 50.28 235 GLU A C 1
ATOM 1891 O O . GLU A 1 235 ? 77.536 17.980 -66.539 1.00 50.28 235 GLU A O 1
ATOM 1896 N N . LYS A 1 236 ? 76.826 16.765 -64.792 1.00 50.44 236 LYS A N 1
ATOM 1897 C CA . LYS A 1 236 ? 78.172 16.452 -64.272 1.00 50.44 236 LYS A CA 1
ATOM 1898 C C . LYS A 1 236 ? 78.885 15.359 -65.085 1.00 50.44 236 LYS A C 1
ATOM 1900 O O . LYS A 1 236 ? 80.114 15.309 -65.087 1.00 50.44 236 LYS A O 1
ATOM 1905 N N . SER A 1 237 ? 78.137 14.503 -65.783 1.00 41.12 237 SER A N 1
ATOM 1906 C CA . SER A 1 237 ? 78.631 13.425 -66.645 1.00 41.12 237 SER A CA 1
ATOM 1907 C C . SER A 1 237 ? 78.404 13.758 -68.122 1.00 41.12 237 SER A C 1
ATOM 1909 O O . SER A 1 237 ? 77.447 13.317 -68.758 1.00 41.12 237 SER A O 1
ATOM 1911 N N . GLY A 1 238 ? 79.322 14.541 -68.693 1.00 43.31 238 GLY A N 1
ATOM 1912 C CA . GLY A 1 238 ? 79.366 14.731 -70.139 1.00 43.31 238 GLY A CA 1
ATOM 1913 C C . GLY A 1 238 ? 79.564 13.391 -70.860 1.00 43.31 238 GLY A C 1
ATOM 1914 O O . GLY A 1 238 ? 80.576 12.725 -70.650 1.00 43.31 238 GLY A O 1
ATOM 1915 N N . SER A 1 239 ? 78.629 13.059 -71.756 1.00 39.66 239 SER A N 1
ATOM 1916 C CA . SER A 1 239 ? 78.504 11.827 -72.563 1.00 39.66 239 SER A CA 1
ATOM 1917 C C . SER A 1 239 ? 77.907 10.583 -71.874 1.00 39.66 239 SER A C 1
ATOM 1919 O O . SER A 1 239 ? 78.556 9.898 -71.089 1.00 39.66 239 SER A O 1
ATOM 1921 N N . LYS A 1 240 ? 76.686 10.226 -72.301 1.00 40.25 240 LYS A N 1
ATOM 1922 C CA . LYS A 1 240 ? 76.363 9.001 -73.069 1.00 40.25 240 LYS A CA 1
ATOM 1923 C C . LYS A 1 240 ? 74.892 9.035 -73.497 1.00 40.25 240 LYS A C 1
ATOM 1925 O O . LYS A 1 240 ? 74.014 9.337 -72.696 1.00 40.25 240 LYS A O 1
ATOM 1930 N N . GLU A 1 241 ? 74.636 8.772 -74.774 1.00 43.19 241 GLU A N 1
ATOM 1931 C CA . GLU A 1 241 ? 73.331 9.026 -75.412 1.00 43.19 241 GLU A CA 1
ATOM 1932 C C . GLU A 1 241 ? 72.370 7.820 -75.327 1.00 43.19 241 GLU A C 1
ATOM 1934 O O . GLU A 1 241 ? 71.167 7.973 -75.492 1.00 43.19 241 GLU A O 1
ATOM 1939 N N . GLU A 1 242 ? 72.878 6.635 -74.968 1.00 45.59 242 GLU A N 1
ATOM 1940 C CA . GLU A 1 242 ? 72.148 5.355 -75.028 1.00 45.59 242 GLU A CA 1
ATOM 1941 C C . GLU A 1 242 ? 71.223 5.087 -73.814 1.00 45.59 242 GLU A C 1
ATOM 1943 O O . GLU A 1 242 ? 70.226 4.379 -73.936 1.00 45.59 242 GLU A O 1
ATOM 1948 N N . GLU A 1 243 ? 71.479 5.687 -72.642 1.00 46.72 243 GLU A N 1
ATOM 1949 C CA . GLU A 1 243 ? 70.597 5.546 -71.460 1.00 46.72 243 GLU A CA 1
ATOM 1950 C C . GLU A 1 243 ? 69.325 6.414 -71.521 1.00 46.72 243 GLU A C 1
ATOM 1952 O O . GLU A 1 243 ? 68.402 6.237 -70.713 1.00 46.72 243 GLU A O 1
ATOM 1957 N N . ALA A 1 244 ? 69.268 7.386 -72.436 1.00 42.84 244 ALA A N 1
ATOM 1958 C CA . ALA A 1 244 ? 68.122 8.284 -72.574 1.00 42.84 244 ALA A CA 1
ATOM 1959 C C . ALA A 1 244 ? 66.924 7.590 -73.247 1.00 42.84 244 ALA A C 1
ATOM 1961 O O . ALA A 1 244 ? 65.785 7.800 -72.825 1.00 42.84 244 ALA A O 1
ATOM 1962 N N . ASP A 1 245 ? 67.183 6.709 -74.215 1.00 46.62 245 ASP A N 1
ATOM 1963 C CA . ASP A 1 245 ? 66.143 5.978 -74.948 1.00 46.62 245 ASP A CA 1
ATOM 1964 C C . ASP A 1 245 ? 65.561 4.824 -74.117 1.00 46.62 245 ASP A C 1
ATOM 1966 O O . ASP A 1 245 ? 64.342 4.653 -74.061 1.00 46.62 245 ASP A O 1
ATOM 1970 N N . ALA A 1 246 ? 66.402 4.104 -73.361 1.00 51.44 246 ALA A N 1
ATOM 1971 C CA . ALA A 1 246 ? 65.941 3.147 -72.346 1.00 51.44 246 ALA A CA 1
ATOM 1972 C C . ALA A 1 246 ? 65.113 3.839 -71.240 1.00 51.44 246 ALA A C 1
ATOM 1974 O O . ALA A 1 246 ? 64.111 3.292 -70.781 1.00 51.44 246 ALA A O 1
ATOM 1975 N N . ILE A 1 247 ? 65.500 5.079 -70.894 1.00 50.28 247 ILE A N 1
ATOM 1976 C CA . ILE A 1 247 ? 64.676 6.116 -70.251 1.00 50.28 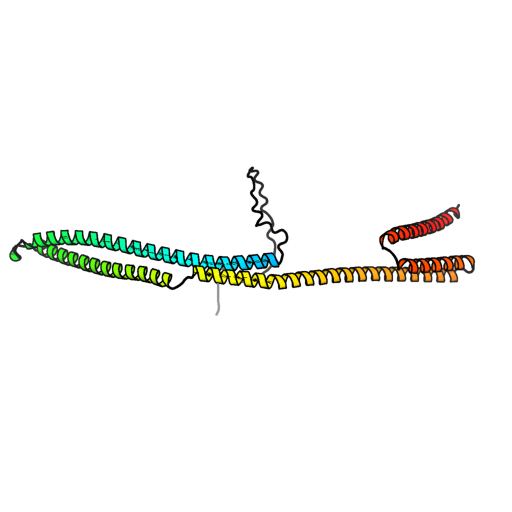247 ILE A CA 1
ATOM 1977 C C . ILE A 1 247 ? 63.219 6.102 -70.739 1.00 50.28 247 ILE A C 1
ATOM 1979 O O . ILE A 1 247 ? 62.268 5.698 -70.068 1.00 50.28 247 ILE A O 1
ATOM 1983 N N . TYR A 1 248 ? 63.088 6.594 -71.965 1.00 50.47 248 TYR A N 1
ATOM 1984 C CA . TYR A 1 248 ? 61.832 6.934 -72.612 1.00 50.47 248 TYR A CA 1
ATOM 1985 C C . TYR A 1 248 ? 60.935 5.715 -72.873 1.00 50.47 248 TYR A C 1
ATOM 1987 O O . TYR A 1 248 ? 59.726 5.790 -72.653 1.00 50.47 248 TYR A O 1
ATOM 1995 N N . GLU A 1 249 ? 61.510 4.567 -73.250 1.00 54.91 249 GLU A N 1
ATOM 1996 C CA . GLU A 1 249 ? 60.750 3.318 -73.366 1.00 54.91 249 GLU A CA 1
ATOM 1997 C C . GLU A 1 249 ? 60.159 2.854 -72.029 1.00 54.91 249 GLU A C 1
ATOM 1999 O O . GLU A 1 249 ? 59.041 2.335 -72.009 1.00 54.91 249 GLU A O 1
ATOM 2004 N N . LEU A 1 250 ? 60.885 3.004 -70.914 1.00 52.56 250 LEU A N 1
ATOM 2005 C CA . LEU A 1 250 ? 60.377 2.615 -69.597 1.00 52.56 250 LEU A CA 1
ATOM 2006 C C . LEU A 1 250 ? 59.262 3.552 -69.119 1.00 52.56 250 LEU A C 1
ATOM 2008 O O . LEU A 1 250 ? 58.262 3.055 -68.607 1.00 52.56 250 LEU A O 1
ATOM 2012 N N . ASP A 1 251 ? 59.374 4.866 -69.345 1.00 51.28 251 ASP A N 1
ATOM 2013 C CA . ASP A 1 251 ? 58.318 5.832 -68.989 1.00 51.28 251 ASP A CA 1
ATOM 2014 C C . ASP A 1 251 ? 57.042 5.580 -69.823 1.00 51.28 251 ASP A C 1
ATOM 2016 O O . ASP A 1 251 ? 55.949 5.488 -69.262 1.00 51.28 251 ASP A O 1
ATOM 2020 N N . GLN A 1 252 ? 57.167 5.320 -71.136 1.00 57.94 252 GLN A N 1
ATOM 2021 C CA . GLN A 1 252 ? 56.026 4.932 -71.984 1.00 57.94 252 GLN A CA 1
ATOM 2022 C C . GLN A 1 252 ? 55.373 3.609 -71.549 1.00 57.94 252 GLN A C 1
ATOM 2024 O O . GLN A 1 252 ? 54.144 3.497 -71.549 1.00 57.94 252 GLN A O 1
ATOM 2029 N N . LYS A 1 253 ? 56.165 2.599 -71.160 1.00 60.16 253 LYS A N 1
ATOM 2030 C CA . LYS A 1 253 ? 55.640 1.320 -70.644 1.00 60.16 253 LYS A CA 1
ATOM 2031 C C . LYS A 1 253 ? 54.936 1.511 -69.296 1.00 60.16 253 LYS A C 1
ATOM 2033 O O . LYS A 1 253 ? 53.872 0.933 -69.087 1.00 60.16 253 LYS A O 1
ATOM 2038 N N . LEU A 1 254 ? 55.465 2.364 -68.418 1.00 53.06 254 LEU A N 1
ATOM 2039 C CA . LEU A 1 254 ? 54.832 2.719 -67.144 1.00 53.06 254 LEU A CA 1
ATOM 2040 C C . LEU A 1 254 ? 53.493 3.447 -67.355 1.00 53.06 254 LEU A C 1
ATOM 2042 O O . LEU A 1 254 ? 52.516 3.184 -66.655 1.00 53.06 254 LEU A O 1
ATOM 2046 N N . GLU A 1 255 ? 53.427 4.340 -68.343 1.00 58.06 255 GLU A N 1
ATOM 2047 C CA . GLU A 1 255 ? 52.230 5.116 -68.674 1.00 58.06 255 GLU A CA 1
ATOM 2048 C C . GLU A 1 255 ? 51.151 4.272 -69.384 1.00 58.06 255 GLU A C 1
ATOM 2050 O O . GLU A 1 255 ? 49.952 4.477 -69.169 1.00 58.06 255 GLU A O 1
ATOM 2055 N N . ALA A 1 256 ? 51.557 3.254 -70.152 1.00 54.97 256 ALA A N 1
ATOM 2056 C CA . ALA A 1 256 ? 50.661 2.212 -70.653 1.00 54.97 256 ALA A CA 1
ATOM 2057 C C . ALA A 1 256 ? 50.075 1.367 -69.505 1.00 54.97 256 ALA A C 1
ATOM 2059 O O . ALA A 1 256 ? 48.857 1.197 -69.434 1.00 54.97 256 ALA A O 1
ATOM 2060 N N . ILE A 1 257 ? 50.911 0.931 -68.554 1.00 53.81 257 ILE A N 1
ATOM 2061 C CA . ILE A 1 257 ? 50.468 0.182 -67.366 1.00 53.81 257 ILE A CA 1
ATOM 2062 C C . ILE A 1 257 ? 49.501 1.022 -66.513 1.00 53.81 257 ILE A C 1
ATOM 2064 O O . ILE A 1 257 ? 48.465 0.506 -66.100 1.00 53.81 257 ILE A O 1
ATOM 2068 N N . LYS A 1 258 ? 49.751 2.328 -66.320 1.00 52.03 258 LYS A N 1
ATOM 2069 C CA . LYS A 1 258 ? 48.808 3.240 -65.637 1.00 52.03 258 LYS A CA 1
ATOM 2070 C C . LYS A 1 258 ? 47.441 3.340 -66.331 1.00 52.03 258 LYS A C 1
ATOM 2072 O O . LYS A 1 258 ? 46.427 3.484 -65.653 1.00 52.03 258 LYS A O 1
ATOM 2077 N N . LYS A 1 259 ? 47.381 3.250 -67.666 1.00 51.94 259 LYS A N 1
ATOM 2078 C CA . LYS A 1 259 ? 46.105 3.197 -68.409 1.00 51.94 259 LYS A CA 1
ATOM 2079 C C . LYS A 1 259 ? 45.397 1.850 -68.275 1.00 51.94 259 LYS A C 1
ATOM 2081 O O . LYS A 1 259 ? 44.171 1.816 -68.246 1.00 51.94 259 LYS A O 1
ATOM 2086 N N . GLU A 1 260 ? 46.140 0.755 -68.167 1.00 45.06 260 GLU A N 1
ATOM 2087 C CA . GLU A 1 260 ? 45.580 -0.591 -68.001 1.00 45.06 260 GLU A CA 1
ATOM 2088 C C . GLU A 1 260 ? 45.102 -0.848 -66.552 1.00 45.06 260 GLU A C 1
ATOM 2090 O O . GLU A 1 260 ? 44.074 -1.493 -66.332 1.00 45.06 260 GLU A O 1
ATOM 2095 N N . GLN A 1 261 ? 45.754 -0.217 -65.565 1.00 43.69 261 GLN A N 1
ATOM 2096 C CA . GLN A 1 261 ? 45.363 -0.194 -64.146 1.00 43.69 261 GLN A CA 1
ATOM 2097 C C . GLN A 1 261 ? 43.969 0.392 -63.878 1.00 43.69 261 GLN A C 1
ATOM 2099 O O . GLN A 1 261 ? 43.377 0.091 -62.843 1.00 43.69 261 GLN A O 1
ATOM 2104 N N . GLN A 1 262 ? 43.401 1.183 -64.794 1.00 47.09 262 GLN A N 1
ATOM 2105 C CA . GLN A 1 262 ? 42.055 1.739 -64.618 1.00 47.09 262 GLN A CA 1
ATOM 2106 C C . GLN A 1 262 ? 40.933 0.683 -64.645 1.00 47.09 262 GLN A C 1
ATOM 2108 O O . GLN A 1 262 ? 39.792 1.034 -64.346 1.00 47.09 262 GLN A O 1
ATOM 2113 N N . ASN A 1 263 ? 41.221 -0.580 -65.004 1.00 48.59 263 ASN A N 1
ATOM 2114 C CA . ASN A 1 263 ? 40.177 -1.556 -65.332 1.00 48.59 263 ASN A CA 1
ATOM 2115 C C . ASN A 1 263 ? 40.003 -2.760 -64.378 1.00 48.59 263 ASN A C 1
ATOM 2117 O O . ASN A 1 263 ? 38.882 -3.263 -64.336 1.00 48.59 263 ASN A O 1
ATOM 2121 N N . GLN A 1 264 ? 41.004 -3.244 -63.610 1.00 46.69 264 GLN A N 1
ATOM 2122 C CA . GLN A 1 264 ? 40.794 -4.359 -62.647 1.00 46.69 264 GLN A CA 1
ATOM 2123 C C . GLN A 1 264 ? 41.672 -4.361 -61.368 1.00 46.69 264 GLN A C 1
ATOM 2125 O O . GLN A 1 264 ? 42.888 -4.242 -61.422 1.00 46.69 264 GLN A O 1
ATOM 2130 N N . ASN A 1 265 ? 40.992 -4.601 -60.234 1.00 46.31 265 ASN A N 1
ATOM 2131 C CA . ASN A 1 265 ? 41.387 -5.203 -58.943 1.00 46.31 265 ASN A CA 1
ATOM 2132 C C . ASN A 1 265 ? 42.807 -5.012 -58.337 1.00 46.31 265 ASN A C 1
ATOM 2134 O O . ASN A 1 265 ? 43.805 -5.565 -58.785 1.00 46.31 265 ASN A O 1
ATOM 2138 N N . LEU A 1 266 ? 42.818 -4.412 -57.136 1.00 40.78 266 LEU A N 1
ATOM 2139 C CA . LEU A 1 266 ? 43.962 -4.141 -56.241 1.00 40.78 266 LEU A CA 1
ATOM 2140 C C . LEU A 1 266 ? 44.988 -5.265 -55.911 1.00 40.78 266 LEU A C 1
ATOM 2142 O O . LEU A 1 266 ? 46.135 -4.899 -55.646 1.00 40.78 266 LEU A O 1
ATOM 2146 N N . PRO A 1 267 ? 44.663 -6.575 -55.799 1.00 46.19 267 PRO A N 1
ATOM 2147 C CA . PRO A 1 267 ? 45.576 -7.533 -55.154 1.00 46.19 267 PRO A CA 1
ATOM 2148 C C . PRO A 1 267 ? 46.895 -7.801 -55.893 1.00 46.19 267 PRO A C 1
ATOM 2150 O O . PRO A 1 267 ? 47.945 -7.855 -55.250 1.00 46.19 267 PRO A O 1
ATOM 2153 N N . ASP A 1 268 ? 46.865 -7.937 -57.222 1.00 48.56 268 ASP A N 1
ATOM 2154 C CA . ASP A 1 268 ? 48.059 -8.293 -58.007 1.00 48.56 268 ASP A CA 1
ATOM 2155 C C . ASP A 1 268 ? 49.079 -7.144 -58.091 1.00 48.56 268 ASP A C 1
ATOM 2157 O O . ASP A 1 268 ? 50.277 -7.379 -58.261 1.00 48.56 268 ASP A O 1
ATOM 2161 N N . MET A 1 269 ? 48.627 -5.905 -57.862 1.00 43.59 269 MET A N 1
ATOM 2162 C CA . MET A 1 269 ? 49.454 -4.695 -57.869 1.00 43.59 269 MET A CA 1
ATOM 2163 C C . MET A 1 269 ? 50.564 -4.723 -56.810 1.00 43.59 269 MET A C 1
ATOM 2165 O O . MET A 1 269 ? 51.662 -4.236 -57.062 1.00 43.59 269 MET A O 1
ATOM 2169 N N . LYS A 1 270 ? 50.325 -5.334 -55.640 1.00 45.28 270 LYS A N 1
ATOM 2170 C CA . LYS A 1 270 ? 51.369 -5.470 -54.606 1.00 45.28 270 LYS A CA 1
ATOM 2171 C C . LYS A 1 270 ? 52.505 -6.381 -55.063 1.00 45.28 270 LYS A C 1
ATOM 2173 O O . LYS A 1 270 ? 53.666 -6.084 -54.811 1.00 45.28 270 LYS A O 1
ATOM 2178 N N . LYS A 1 271 ? 52.170 -7.466 -55.763 1.00 52.44 271 LYS A N 1
ATOM 2179 C CA . LYS A 1 271 ? 53.115 -8.521 -56.138 1.00 52.44 271 LYS A CA 1
ATOM 2180 C C . LYS A 1 271 ? 54.023 -8.097 -57.294 1.00 52.44 271 LYS A C 1
ATOM 2182 O O . LYS A 1 271 ? 55.222 -8.351 -57.252 1.00 52.44 271 LYS A O 1
ATOM 2187 N N . SER A 1 272 ? 53.472 -7.400 -58.289 1.00 50.84 272 SER A N 1
ATOM 2188 C CA . SER A 1 272 ? 54.262 -6.808 -59.376 1.00 50.84 272 SER A CA 1
ATOM 2189 C C . SER A 1 272 ? 55.121 -5.634 -58.891 1.00 50.84 272 SER A C 1
ATOM 2191 O O . SER A 1 272 ? 56.280 -5.526 -59.282 1.00 50.84 272 SER A O 1
ATOM 2193 N N . MET A 1 273 ? 54.607 -4.802 -57.980 1.00 42.62 273 MET A N 1
ATOM 2194 C CA . MET A 1 273 ? 55.374 -3.709 -57.375 1.00 42.62 273 MET A CA 1
ATOM 2195 C C . MET A 1 273 ? 56.518 -4.223 -56.481 1.00 42.62 273 MET A C 1
ATOM 2197 O O . MET A 1 273 ? 57.613 -3.667 -56.520 1.00 42.62 273 MET A O 1
ATOM 2201 N N . GLU A 1 274 ? 56.319 -5.320 -55.739 1.00 48.03 274 GLU A N 1
ATOM 2202 C CA . GLU A 1 274 ? 57.400 -6.015 -55.020 1.00 48.03 274 GLU A CA 1
ATOM 2203 C C . GLU A 1 274 ? 58.470 -6.573 -55.971 1.00 48.03 274 GLU A C 1
ATOM 2205 O O . GLU A 1 274 ? 59.660 -6.430 -55.681 1.00 48.03 274 GLU A O 1
ATOM 2210 N N . GLN A 1 275 ? 58.083 -7.139 -57.124 1.00 51.47 275 GLN A N 1
ATOM 2211 C CA . GLN A 1 275 ? 59.044 -7.580 -58.143 1.00 51.47 275 GLN A CA 1
ATOM 2212 C C . GLN A 1 275 ? 59.881 -6.412 -58.679 1.00 51.47 275 GLN A C 1
ATOM 2214 O O . GLN A 1 275 ? 61.106 -6.480 -58.601 1.00 51.47 275 GLN A O 1
ATOM 2219 N N . VAL A 1 276 ? 59.257 -5.310 -59.109 1.00 53.72 276 VAL A N 1
ATOM 2220 C CA . VAL A 1 276 ? 59.979 -4.123 -59.612 1.00 53.72 276 VAL A CA 1
ATOM 2221 C C . VAL A 1 276 ? 60.919 -3.537 -58.549 1.00 53.72 276 VAL A C 1
ATOM 2223 O O . VAL A 1 276 ? 62.064 -3.209 -58.849 1.00 53.72 276 VAL A O 1
ATOM 2226 N N . VAL A 1 277 ? 60.497 -3.462 -57.281 1.00 49.44 277 VAL A N 1
ATOM 2227 C CA . VAL A 1 277 ? 61.367 -3.001 -56.180 1.00 49.44 277 VAL A CA 1
ATOM 2228 C C . VAL A 1 277 ? 62.526 -3.974 -55.917 1.00 49.44 277 VAL A C 1
ATOM 2230 O O . VAL A 1 277 ? 63.622 -3.530 -55.565 1.00 49.44 277 VAL A O 1
ATOM 2233 N N . SER A 1 278 ? 62.325 -5.283 -56.101 1.00 51.31 278 SER A N 1
ATOM 2234 C CA . SER A 1 278 ? 63.404 -6.274 -56.007 1.00 51.31 278 SER A CA 1
ATOM 2235 C C . SER A 1 278 ? 64.405 -6.154 -57.163 1.00 51.31 278 SER A C 1
ATOM 2237 O O . SER A 1 278 ? 65.607 -6.146 -56.916 1.00 51.31 278 SER A O 1
ATOM 2239 N N . GLU A 1 279 ? 63.936 -5.939 -58.394 1.00 53.22 279 GLU A N 1
ATOM 2240 C CA . GLU A 1 279 ? 64.777 -5.737 -59.580 1.00 53.22 279 GLU A CA 1
ATOM 2241 C C . GLU A 1 279 ? 65.579 -4.430 -59.486 1.00 53.22 279 GLU A C 1
ATOM 2243 O O . GLU A 1 279 ? 66.782 -4.426 -59.745 1.00 53.22 279 GLU A O 1
ATOM 2248 N N . MET A 1 280 ? 64.969 -3.341 -59.000 1.00 50.31 280 MET A N 1
ATOM 2249 C CA . MET A 1 280 ? 65.685 -2.090 -58.711 1.00 50.31 280 MET A CA 1
ATOM 2250 C C . MET A 1 280 ? 66.747 -2.245 -57.613 1.00 50.31 280 MET A C 1
ATOM 2252 O O . MET A 1 280 ? 67.779 -1.576 -57.669 1.00 50.31 280 MET A O 1
ATOM 2256 N N . LYS A 1 281 ? 66.524 -3.113 -56.615 1.00 51.50 281 LYS A N 1
ATOM 2257 C CA . LYS A 1 281 ? 67.545 -3.435 -55.605 1.00 51.50 281 LYS A CA 1
ATOM 2258 C C . LYS A 1 281 ? 68.696 -4.243 -56.192 1.00 51.50 281 LYS A C 1
ATOM 2260 O O . LYS A 1 281 ? 69.837 -3.887 -55.934 1.00 51.50 281 LYS A O 1
ATOM 2265 N N . ILE A 1 282 ? 68.402 -5.266 -56.994 1.00 53.56 282 ILE A N 1
ATOM 2266 C CA . ILE A 1 282 ? 69.419 -6.094 -57.656 1.00 53.56 282 ILE A CA 1
ATOM 2267 C C . ILE A 1 282 ? 70.294 -5.218 -58.563 1.00 53.56 282 ILE A C 1
ATOM 2269 O O . ILE A 1 282 ? 71.508 -5.199 -58.394 1.00 53.56 282 ILE A O 1
ATOM 2273 N N . ALA A 1 283 ? 69.693 -4.373 -59.408 1.00 50.91 283 ALA A N 1
ATOM 2274 C CA . ALA A 1 283 ? 70.436 -3.437 -60.256 1.00 50.91 283 ALA A CA 1
ATOM 2275 C C . ALA A 1 283 ? 71.313 -2.446 -59.455 1.00 50.91 283 ALA A C 1
ATOM 2277 O O . ALA A 1 283 ? 72.402 -2.076 -59.894 1.00 50.91 283 ALA A O 1
ATOM 2278 N N . ALA A 1 284 ? 70.867 -2.023 -58.266 1.00 47.03 284 ALA A N 1
ATOM 2279 C CA . ALA A 1 284 ? 71.645 -1.160 -57.375 1.00 47.03 284 ALA A CA 1
ATOM 2280 C C . ALA A 1 284 ? 72.761 -1.902 -56.609 1.00 47.03 284 ALA A C 1
ATOM 2282 O O . ALA A 1 284 ? 73.752 -1.276 -56.228 1.00 47.03 284 ALA A O 1
ATOM 2283 N N . GLU A 1 285 ? 72.619 -3.209 -56.374 1.00 52.25 285 GLU A N 1
ATOM 2284 C CA . GLU A 1 285 ? 73.649 -4.060 -55.766 1.00 52.25 285 GLU A CA 1
ATOM 2285 C C . GLU A 1 285 ? 74.704 -4.495 -56.796 1.00 52.25 285 GLU A C 1
ATOM 2287 O O . GLU A 1 285 ? 75.894 -4.421 -56.487 1.00 52.25 285 GLU A O 1
ATOM 2292 N N . ASP A 1 286 ? 74.318 -4.795 -58.040 1.00 49.81 286 ASP A N 1
ATOM 2293 C CA . ASP A 1 286 ? 75.242 -5.061 -59.156 1.00 49.81 286 ASP A CA 1
ATOM 2294 C C . ASP A 1 286 ? 76.127 -3.839 -59.465 1.00 49.81 286 ASP A C 1
ATOM 2296 O O . ASP A 1 286 ? 77.350 -3.960 -59.580 1.00 49.81 286 ASP A O 1
ATOM 2300 N N . LEU A 1 287 ? 75.541 -2.632 -59.478 1.00 49.62 287 LEU A N 1
ATOM 2301 C CA . LEU A 1 287 ? 76.283 -1.363 -59.562 1.00 49.62 287 LEU A CA 1
ATOM 2302 C C . LEU A 1 287 ? 77.283 -1.163 -58.412 1.00 49.62 287 LEU A C 1
ATOM 2304 O O . LEU A 1 287 ? 78.219 -0.376 -58.542 1.00 49.62 287 LEU A O 1
ATOM 2308 N N . LYS A 1 288 ? 77.093 -1.850 -57.282 1.00 52.84 288 LYS A N 1
ATOM 2309 C CA . LYS A 1 288 ? 77.964 -1.765 -56.107 1.00 52.84 288 LYS A CA 1
ATOM 2310 C C . LYS A 1 288 ? 79.039 -2.853 -56.102 1.00 52.84 288 LYS A C 1
ATOM 2312 O O . LYS A 1 288 ? 80.147 -2.581 -55.650 1.00 52.84 288 LYS A O 1
ATOM 2317 N N . GLY A 1 289 ? 78.742 -4.040 -56.636 1.00 47.16 289 GLY A N 1
ATOM 2318 C CA . GLY A 1 289 ? 79.720 -5.106 -56.877 1.00 47.16 289 GLY A CA 1
ATOM 2319 C C . GLY A 1 289 ? 80.774 -4.699 -57.908 1.00 47.16 289 GLY A C 1
ATOM 2320 O O . GLY A 1 289 ? 81.967 -4.841 -57.652 1.00 47.16 289 GLY A O 1
ATOM 2321 N N . LEU A 1 290 ? 80.345 -4.063 -59.005 1.00 47.88 290 LEU A N 1
ATOM 2322 C CA . LEU A 1 290 ? 81.229 -3.525 -60.051 1.00 47.88 290 LEU A CA 1
ATOM 2323 C C . LEU A 1 290 ? 82.261 -2.502 -59.547 1.00 47.88 290 LEU A C 1
ATOM 2325 O O . LEU A 1 290 ? 83.309 -2.354 -60.167 1.00 47.88 290 LEU A O 1
ATOM 2329 N N . ILE A 1 291 ? 81.983 -1.807 -58.438 1.00 44.25 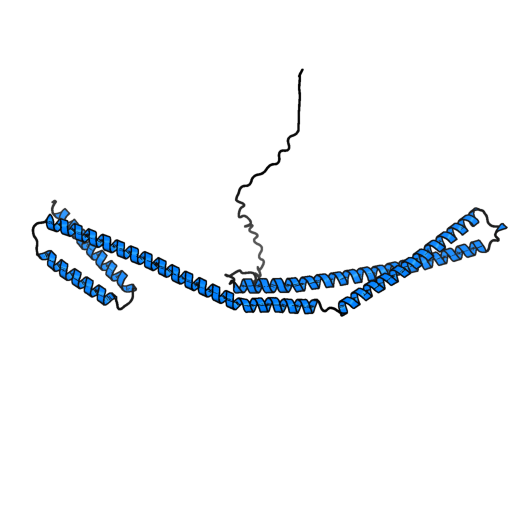291 ILE A N 1
ATOM 2330 C CA . ILE A 1 291 ? 82.920 -0.859 -57.811 1.00 44.25 291 ILE A CA 1
ATOM 2331 C C . ILE A 1 291 ? 83.981 -1.595 -56.973 1.00 44.25 291 ILE A C 1
ATOM 2333 O O . ILE A 1 291 ? 85.111 -1.128 -56.870 1.00 44.25 291 ILE A O 1
ATOM 2337 N N . VAL A 1 292 ? 83.649 -2.755 -56.396 1.00 45.12 292 VAL A N 1
ATOM 2338 C CA . VAL A 1 292 ? 84.584 -3.542 -55.571 1.00 45.12 292 VAL A CA 1
ATOM 2339 C C . VAL A 1 292 ? 85.578 -4.321 -56.438 1.00 45.12 292 VAL A C 1
ATOM 2341 O O . VAL A 1 292 ? 86.754 -4.383 -56.092 1.00 45.12 292 VAL A O 1
ATOM 2344 N N . ASP A 1 293 ? 85.148 -4.834 -57.595 1.00 44.22 293 ASP A N 1
ATOM 2345 C CA . ASP A 1 293 ? 86.039 -5.509 -58.557 1.00 44.22 293 ASP A CA 1
ATOM 2346 C C . ASP A 1 293 ? 87.005 -4.547 -59.286 1.00 44.22 293 ASP A C 1
ATOM 2348 O O . ASP A 1 293 ? 87.913 -5.000 -59.981 1.00 44.22 293 ASP A O 1
ATOM 2352 N N . SER A 1 294 ? 86.851 -3.225 -59.126 1.00 47.44 294 SER A N 1
ATOM 2353 C CA . SER A 1 294 ? 87.802 -2.223 -59.639 1.00 47.44 294 SER A CA 1
ATOM 2354 C C . SER A 1 294 ? 88.933 -1.834 -58.670 1.00 47.44 294 SER A C 1
ATOM 2356 O O . SER A 1 294 ? 89.805 -1.063 -59.066 1.00 47.44 294 SER A O 1
ATOM 2358 N N . ASP A 1 295 ? 88.950 -2.375 -57.444 1.00 49.09 295 ASP A N 1
ATOM 2359 C CA . ASP A 1 295 ? 89.937 -2.066 -56.388 1.00 49.09 295 ASP A CA 1
ATOM 2360 C C . ASP A 1 295 ? 90.911 -3.242 -56.074 1.00 49.09 295 ASP A C 1
ATOM 2362 O O . ASP A 1 295 ? 91.497 -3.292 -54.985 1.00 49.09 295 ASP A O 1
ATOM 2366 N N . VAL A 1 296 ? 91.117 -4.186 -57.014 1.00 41.38 296 VAL A N 1
ATOM 2367 C CA . VAL A 1 296 ? 92.085 -5.315 -56.914 1.00 41.38 296 VAL A CA 1
ATOM 2368 C C . VAL A 1 296 ? 92.982 -5.426 -58.151 1.00 41.38 296 VAL A C 1
ATOM 2370 O O . VAL A 1 296 ? 92.441 -5.469 -59.275 1.00 41.38 296 VAL A O 1
#

Solvent-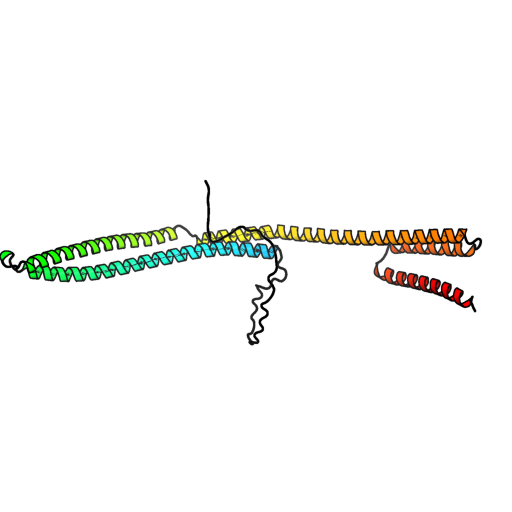accessible surface area (backbone atoms only — not comparable to full-atom values): 17329 Å² total; per-residue (Å²): 130,87,83,88,90,87,88,88,84,88,88,84,87,87,80,86,85,89,86,87,85,89,84,77,94,83,84,90,76,89,72,99,64,99,64,86,79,79,72,65,69,93,75,61,81,78,74,71,46,75,55,53,52,46,54,45,53,24,51,48,54,23,45,51,46,40,54,49,45,53,52,48,55,54,47,54,54,48,50,45,46,53,46,55,49,49,48,46,51,46,50,52,51,38,54,51,41,54,49,53,45,48,56,46,46,54,52,46,55,61,60,62,72,49,55,80,93,73,54,52,74,66,57,53,51,51,46,50,54,46,51,54,52,45,49,54,43,51,51,50,44,51,51,38,51,54,49,41,53,51,44,57,46,50,47,49,47,56,54,50,55,61,71,75,52,58,61,69,60,55,26,48,51,53,21,50,52,43,36,53,52,41,58,63,47,36,60,56,51,53,53,47,56,52,48,55,49,53,53,50,58,51,47,53,53,54,49,53,54,49,56,50,48,55,50,50,54,55,48,50,52,52,51,50,54,52,50,51,56,48,50,54,47,50,70,75,45,81,83,75,78,72,66,55,55,60,46,52,55,49,54,52,51,52,54,49,48,60,63,57,59,77,73,67,76,77,75,62,57,59,60,54,50,50,49,54,54,48,52,56,47,50,55,57,49,52,62,50,50,63,57,58,71,71,75,116

pLDDT: mean 72.76, std 23.34, range [29.05, 98.25]

Radius of gyration: 51.95 Å; Cα contacts (8 Å, |Δi|>4): 74; chains: 1; bounding box: 123×76×136 Å

Sequence (296 aa):
MKIEHDVNPIKLSGTEPQEKSVRAEQSAENNSGNKKISFFAGNLNFGQSRVDKERQKAKEAAKELVDRVWKNDASMDADAKARTENVKKLKEENLDHAKMMKDIREEIEALEKVPSEQRTLEEQKKLEELKVGLEGYKESEYLNKKEIHAENAAVRGMRIERLKHHDMIDANLQGEEITEAAEKNVIGICMEEAKEKQENDLQEIKEAAKEEKAKEEYLEEKIAAARERREEAREKSGSKEEEADAIYELDQKLEAIKKEQQNQNLPDMKKSMEQVVSEMKIAAEDLKGLIVDSDV

Secondary structure (DSSP, 8-state):
--------PPP-----------------------------GGG--S---HHHHHHHHHHHHHHHHHHHHHHHHHHHHHHHHHHHHHHHHHHHHHHHHHHHHHHHHHHHHHHHTS-GGG--HHHHHHHHHHHHHHHHHHHHHHHHHHHHHHHHHHHHHHHHHHHH--HHHHHHHHHHHHHHHHHHHHHHHHHHHHHHHHHHHHHHHHHHHHHHHHHHHHHHHHHHHHHHHHHHHHHHS---SHHHHHHHHHHHHHHHHHHHTTSS-THHHHHHHHHHHHHHHHHHHHHHHHHHTT--

Mean predicted aligned error: 19.36 Å

Nearest PDB structures (foldseek):
  8i4v-assembly1_A  TM=3.271E-01  e=7.265E-01  Saccharomyces cerevisiae S288C
  6ixe-assembly1_A  TM=2.662E-01  e=5.214E-01  Homo sapiens
  7p3r-assembly1_C  TM=4.079E-01  e=1.576E+00  Vibrio cholerae O1 biovar El Tor str. N16961
  5i6r-assembly1_A-2  TM=5.561E-01  e=7.012E+00  Homo sapiens
  8to0-assembly1_E  TM=2.504E-01  e=7.012E+00  Mus musculus

Foldseek 3Di:
DDDDDDDDDDDDDDDDDDDDDDDDDDDPDDDPDPDPPPPPCVPDPPPQAPLNVLLVVLLVVLVVQLVVVVVVVVVLVVLLVVLVVLLVVLVVLLVVLVVLLVVLVVVLVVLVVQDPVRDDPVSVVVNVVSVVSNVVSVVSNVVSVVSSVVSVVVSVVSVVVVVVDDSNVVSNVVSVVSSVVSVVCSVVSVVVVVVVVVVVVVVVVVVVVVVVVVVVVVVVVVVVVVVVVVVVVPVVDDDDDVVVVVVVVVVVVVVVVVVVVVPDDDDCVVVVVVVVVVVVVVVVVVVVVVVVVVPD